Protein AF-A0A1R4A562-F1 (afdb_monomer)

Nearest PDB structures (foldseek):
  6ch4-assembly2_B  TM=7.248E-01  e=7.846E-12  Staphylococcus aureus
  5iqf-assembly2_B  TM=7.084E-01  e=6.302E-12  Staphylococcus aureus
  6cgd-assembly2_B  TM=7.135E-01  e=6.657E-12  Staphylococcus aureus
  5iqh-assembly4_D  TM=7.364E-01  e=3.638E-11  Staphylococcus aureus
  3hav-assembly3_C  TM=6.073E-01  e=5.054E-11  Enterococcus faecium

Foldseek 3Di:
DQPDDPVNVVVVCCVQCVVDDAPDKDWDPPDDFFTWIQGPVWKIKTFGPDPVSQLLVQLVQLVVVVCVVQPADEFDFPRFDDPPGTITMGTDQDAAFLLVDPACDPLNLVSVVSRVVSQQVQDQVSSVVSVAAEDALVVQLVVVLVVLVLLCVLCVVQDPPVVSVLLSVLSCVLSVPPHRVQWTWDLLQLARRQWGAHHVSRHTRYGYDSSRIHRHGNLNNLLRSCLSDPLVVSVVSLVVVVDPSSVSSSSVSLSNSLCVLSVVLSVCSVVVVNVVSNVSVVVSVVVCVVVVSD

pLDDT: mean 92.18, std 7.64, range [46.34, 98.62]

Solvent-accessible surface area (backbone atoms only — not comparable to full-atom values): 15907 Å² total; per-residue (Å²): 105,86,85,61,52,73,70,53,56,49,52,52,48,41,74,72,41,74,88,57,83,79,84,46,73,48,76,47,86,83,49,91,50,29,47,32,41,32,37,65,88,45,33,41,30,42,38,40,54,46,77,71,32,29,54,38,53,50,23,29,58,43,42,44,67,73,47,71,80,49,94,44,48,57,68,52,68,82,40,72,44,79,72,97,55,53,31,36,26,19,63,57,84,80,61,36,44,46,70,76,42,94,60,88,39,73,47,36,50,52,44,52,51,51,48,50,58,58,34,62,70,49,49,64,69,62,46,43,75,27,70,37,58,68,48,55,48,67,58,42,55,50,50,52,46,50,51,51,52,55,38,45,79,57,33,53,93,75,42,60,63,70,56,58,49,46,52,42,53,49,49,54,63,45,47,69,81,65,45,64,85,45,45,29,48,28,50,62,55,42,28,45,86,25,33,30,17,38,86,87,49,47,40,65,44,25,49,49,74,54,62,59,32,29,27,32,58,44,35,53,35,51,20,30,61,34,55,96,46,66,70,66,56,43,50,56,56,35,63,70,67,75,51,76,54,42,69,54,31,50,51,40,20,56,47,49,57,66,48,53,58,50,59,57,23,35,46,29,35,73,73,69,39,47,73,59,16,48,50,41,49,52,52,44,54,52,53,36,41,73,71,68,72,94

Secondary structure (DSSP, 8-state):
-TT--HHHHHHHHHHH-TT---S-EEEETT-SSEEEEEETTTEEEEEESSHHHHHHHHHHHHHHHHGGG-SSB-----EEE-SSS-EEEEE---SEEGGG-SS--HHHHHHHHHHHHHHHTS-HHHHHHTT--B--HHHHHHHHHHHHHHHHHHHTTTS-HHHHHHHHHHHHHHTTT--GGGEEEE-S--STTTEEE-TTSSSEEEE--GGG-EEEETHHHHHHHTTTS-THHHHHHHHHH-SHHHHHHHHHHHHHHHHTHHHHHHHHHHTT-HHHHHHHHHHHHHHHHHTT--

Structure (mmCIF, N/CA/C/O backbone):
data_AF-A0A1R4A562-F1
#
_entry.id   AF-A0A1R4A562-F1
#
loop_
_atom_site.group_PDB
_atom_site.id
_atom_site.type_symbol
_atom_site.label_atom_id
_atom_site.label_alt_id
_atom_site.label_comp_id
_atom_site.label_asym_id
_atom_site.label_entity_id
_atom_site.label_seq_id
_atom_site.pdbx_PDB_ins_code
_atom_site.Cartn_x
_atom_site.Cartn_y
_atom_site.Cartn_z
_atom_site.occupancy
_atom_site.B_iso_or_equiv
_atom_site.auth_seq_id
_atom_site.auth_comp_id
_atom_site.auth_asym_id
_atom_site.auth_atom_id
_atom_site.pdbx_PDB_model_num
ATOM 1 N N . MET A 1 1 ? 9.022 0.317 24.124 1.00 57.31 1 MET A N 1
ATOM 2 C CA . MET A 1 1 ? 8.037 -0.502 23.390 1.00 57.31 1 MET A CA 1
ATOM 3 C C . MET A 1 1 ? 8.700 -1.713 22.751 1.00 57.31 1 MET A C 1
ATOM 5 O O . MET A 1 1 ? 8.085 -2.761 22.797 1.00 57.31 1 MET A O 1
ATOM 9 N N . GLU A 1 2 ? 9.942 -1.613 22.253 1.00 46.34 2 GLU A N 1
ATOM 10 C CA . GLU A 1 2 ? 10.677 -2.751 21.656 1.00 46.34 2 GLU A CA 1
ATOM 11 C C . GLU A 1 2 ? 10.857 -3.985 22.567 1.00 46.34 2 GLU A C 1
ATOM 13 O O . GLU A 1 2 ? 10.906 -5.088 22.040 1.00 46.34 2 GLU A O 1
ATOM 18 N N . ASP A 1 3 ? 10.844 -3.829 23.899 1.00 53.75 3 ASP A N 1
ATOM 19 C CA . ASP A 1 3 ? 10.987 -4.944 24.861 1.00 53.75 3 ASP A CA 1
ATOM 20 C C . ASP A 1 3 ? 9.664 -5.423 25.497 1.00 53.75 3 ASP A C 1
ATOM 22 O O . ASP A 1 3 ? 9.676 -6.195 26.458 1.00 53.75 3 ASP A O 1
ATOM 26 N N . MET A 1 4 ? 8.508 -4.937 25.028 1.00 62.81 4 MET A N 1
ATOM 27 C CA . MET A 1 4 ? 7.212 -5.347 25.582 1.00 62.81 4 MET A CA 1
ATOM 28 C C . MET A 1 4 ? 6.786 -6.713 25.046 1.00 62.81 4 MET A C 1
ATOM 30 O O . MET A 1 4 ? 6.774 -6.945 23.838 1.00 62.81 4 MET A O 1
ATOM 34 N N . LEU A 1 5 ? 6.369 -7.598 25.951 1.00 75.69 5 LEU A N 1
ATOM 35 C CA . LEU A 1 5 ? 5.754 -8.871 25.582 1.00 75.69 5 LEU A CA 1
ATOM 36 C C . LEU A 1 5 ? 4.284 -8.649 25.206 1.00 75.69 5 LEU A C 1
ATOM 38 O O . LEU A 1 5 ? 3.662 -7.680 25.642 1.00 75.69 5 LEU A O 1
ATOM 42 N N . ASP A 1 6 ? 3.677 -9.601 24.494 1.00 81.44 6 ASP A N 1
ATOM 43 C CA . ASP A 1 6 ? 2.247 -9.545 24.144 1.00 81.44 6 ASP A CA 1
ATOM 44 C C . ASP A 1 6 ? 1.344 -9.244 25.354 1.00 81.44 6 ASP A C 1
ATOM 46 O O . ASP A 1 6 ? 0.382 -8.485 25.257 1.00 81.44 6 ASP A O 1
ATOM 50 N N . LYS A 1 7 ? 1.696 -9.770 26.534 1.00 83.56 7 LYS A N 1
ATOM 51 C CA . LYS A 1 7 ? 0.971 -9.525 27.791 1.00 83.56 7 LYS A CA 1
ATOM 52 C C . LYS A 1 7 ? 0.984 -8.058 28.233 1.00 83.56 7 LYS A C 1
ATOM 54 O O . LYS A 1 7 ? 0.032 -7.624 28.878 1.00 83.56 7 LYS A O 1
ATOM 59 N N . ASP A 1 8 ? 2.027 -7.303 27.908 1.00 89.50 8 ASP A N 1
ATOM 60 C CA . ASP A 1 8 ? 2.111 -5.879 28.238 1.00 89.50 8 ASP A CA 1
ATOM 61 C C . ASP A 1 8 ? 1.220 -5.051 27.308 1.00 89.50 8 ASP A C 1
ATOM 63 O O . ASP A 1 8 ? 0.547 -4.127 27.767 1.00 89.50 8 ASP A O 1
ATOM 67 N N . PHE A 1 9 ? 1.131 -5.425 26.025 1.00 90.25 9 PHE A N 1
ATOM 68 C CA . PHE A 1 9 ? 0.181 -4.813 25.091 1.00 90.25 9 PHE A CA 1
ATOM 69 C C . PHE A 1 9 ? -1.271 -5.088 25.486 1.00 90.25 9 PHE A C 1
ATOM 71 O O . PHE A 1 9 ? -2.103 -4.190 25.404 1.00 90.25 9 PHE A O 1
ATOM 78 N N . ILE A 1 10 ? -1.578 -6.291 25.975 1.00 93.50 10 ILE A N 1
ATOM 79 C CA . ILE A 1 10 ? -2.920 -6.612 26.476 1.00 93.50 10 ILE A CA 1
ATOM 80 C C . ILE A 1 10 ? -3.282 -5.751 27.682 1.00 93.50 10 ILE A C 1
ATOM 82 O O . ILE A 1 10 ? -4.319 -5.098 27.650 1.00 93.50 10 ILE A O 1
ATOM 86 N N . LYS A 1 11 ? -2.400 -5.642 28.683 1.00 92.75 11 LYS A N 1
ATOM 87 C CA . LYS A 1 11 ? -2.629 -4.740 29.825 1.00 92.75 11 LYS A CA 1
ATOM 88 C C . LYS A 1 11 ? -2.824 -3.291 29.382 1.00 92.75 11 LYS A C 1
ATOM 90 O O . LYS A 1 11 ? -3.657 -2.583 29.938 1.00 92.75 11 LYS A O 1
ATOM 95 N N . LEU A 1 12 ? -2.057 -2.834 28.390 1.00 93.00 12 LEU A N 1
ATOM 96 C CA . LEU A 1 12 ? -2.215 -1.495 27.823 1.00 93.00 12 LEU A CA 1
ATOM 97 C C . LEU A 1 12 ? -3.610 -1.307 27.208 1.00 93.00 12 LEU A C 1
ATOM 99 O O . LEU A 1 12 ? -4.237 -0.276 27.450 1.00 93.00 12 LEU A O 1
ATOM 103 N N . ILE A 1 13 ? -4.097 -2.289 26.445 1.00 95.00 13 ILE A N 1
ATOM 104 C CA . ILE A 1 13 ? -5.436 -2.268 25.843 1.00 95.00 13 ILE A CA 1
ATOM 105 C C . ILE A 1 13 ? -6.513 -2.281 26.936 1.00 95.00 13 ILE A C 1
ATOM 107 O O . ILE A 1 13 ? -7.379 -1.414 26.911 1.00 95.00 13 ILE A O 1
ATOM 111 N N . GLU A 1 14 ? -6.435 -3.185 27.919 1.00 94.81 14 GLU A N 1
ATOM 112 C CA . GLU A 1 14 ? -7.405 -3.285 29.027 1.00 94.81 14 GLU A CA 1
ATOM 113 C C . GLU A 1 14 ? -7.494 -1.989 29.837 1.00 94.81 14 GLU A C 1
ATOM 115 O O . GLU A 1 14 ? -8.584 -1.524 30.158 1.00 94.81 14 GLU A O 1
ATOM 120 N N . ASN A 1 15 ? -6.347 -1.369 30.128 1.00 94.25 15 ASN A N 1
ATOM 121 C CA . ASN A 1 15 ? -6.307 -0.102 30.856 1.00 94.25 15 ASN A CA 1
ATOM 122 C C . ASN A 1 15 ? -6.859 1.069 30.030 1.00 94.25 15 ASN A C 1
ATOM 124 O O . ASN A 1 15 ? -7.387 2.020 30.601 1.00 94.25 15 ASN A O 1
ATOM 128 N N . SER A 1 16 ? -6.699 1.028 28.704 1.00 95.69 16 SER A N 1
ATOM 129 C CA . SER A 1 16 ? -7.143 2.107 27.809 1.00 95.69 16 SER A CA 1
ATOM 130 C C . SER A 1 16 ? -8.621 1.998 27.440 1.00 95.69 16 SER A C 1
ATOM 132 O O . SER A 1 16 ? -9.260 3.021 27.215 1.00 95.69 16 SER A O 1
ATOM 134 N N . PHE A 1 17 ? -9.143 0.772 27.371 1.00 95.75 17 PHE A N 1
ATOM 135 C CA . PHE A 1 17 ? -10.494 0.447 26.913 1.00 95.75 17 PHE A CA 1
ATOM 136 C C . PHE A 1 17 ? -11.131 -0.603 27.844 1.00 95.75 17 PHE A C 1
ATOM 138 O O . PHE A 1 17 ? -11.315 -1.759 27.444 1.00 95.75 17 PHE A O 1
ATOM 145 N N . PRO A 1 18 ? -11.444 -0.239 29.104 1.00 95.06 18 PRO A N 1
ATOM 146 C CA . PRO A 1 18 ? -11.960 -1.171 30.113 1.00 95.06 18 PRO A CA 1
ATOM 147 C C . PRO A 1 18 ? -13.318 -1.795 29.745 1.00 95.06 18 PRO A C 1
ATOM 149 O O . PRO A 1 18 ? -13.720 -2.802 30.325 1.00 95.06 18 PRO A O 1
ATOM 152 N N . GLU A 1 19 ? -14.034 -1.222 28.777 1.00 95.25 19 GLU A N 1
ATOM 153 C CA . GLU A 1 19 ? -15.264 -1.767 28.209 1.00 95.25 19 GLU A CA 1
ATOM 154 C C . GLU A 1 19 ? -15.043 -3.019 27.341 1.00 95.25 19 GLU A C 1
ATOM 156 O O . GLU A 1 19 ? -15.988 -3.771 27.084 1.00 95.25 19 GLU A O 1
ATOM 161 N N . ILE A 1 20 ? -13.812 -3.271 26.886 1.00 94.69 20 ILE A N 1
ATOM 162 C CA . ILE A 1 20 ? -13.479 -4.433 26.062 1.00 94.69 20 ILE A CA 1
ATOM 163 C C . ILE A 1 20 ? -13.125 -5.608 26.967 1.00 94.69 20 ILE A C 1
ATOM 165 O O . ILE A 1 20 ? -12.048 -5.681 27.552 1.00 94.69 20 ILE A O 1
ATOM 169 N N . ARG A 1 21 ? -14.007 -6.608 27.019 1.00 95.00 21 ARG A N 1
ATOM 170 C CA . ARG A 1 21 ? -13.701 -7.878 27.683 1.00 95.00 21 ARG A CA 1
ATOM 171 C C . ARG A 1 21 ? -12.806 -8.748 26.798 1.00 95.00 21 ARG A C 1
ATOM 173 O O . ARG A 1 21 ? -13.281 -9.327 25.821 1.00 95.00 21 ARG A O 1
ATOM 180 N N . ILE A 1 22 ? -11.534 -8.889 27.159 1.00 94.81 22 ILE A N 1
ATOM 181 C CA . ILE A 1 22 ? -10.560 -9.715 26.431 1.00 94.81 22 ILE A CA 1
ATOM 182 C C . ILE A 1 22 ? -10.647 -11.167 26.919 1.00 94.81 22 ILE A C 1
ATOM 184 O O . ILE A 1 22 ? -10.260 -11.483 28.038 1.00 94.81 22 ILE A O 1
ATOM 188 N N . ASN A 1 23 ? -11.164 -12.068 26.080 1.00 94.75 23 ASN A N 1
ATOM 189 C CA . ASN A 1 23 ? -11.246 -13.505 26.382 1.00 94.75 23 ASN A CA 1
ATOM 190 C C . ASN A 1 23 ? -10.108 -14.294 25.720 1.00 94.75 23 ASN A C 1
ATOM 192 O O . ASN A 1 23 ? -9.672 -15.320 26.238 1.00 94.75 23 ASN A O 1
ATOM 196 N N . LYS A 1 24 ? -9.642 -13.825 24.559 1.00 94.88 24 LYS A N 1
ATOM 197 C CA . LYS A 1 24 ? -8.502 -14.376 23.821 1.00 94.88 24 LYS A CA 1
ATOM 198 C C . LYS A 1 24 ? -7.805 -13.270 23.039 1.00 94.88 24 LYS A C 1
ATOM 200 O O . LYS A 1 24 ? -8.428 -12.265 22.691 1.00 94.88 24 LYS A O 1
ATOM 205 N N . PHE A 1 25 ? -6.536 -13.487 22.726 1.00 94.81 25 PHE A N 1
ATOM 206 C CA . PHE A 1 25 ? -5.783 -12.615 21.840 1.00 94.81 25 PHE A CA 1
ATOM 207 C C . PHE A 1 25 ? -4.748 -13.407 21.041 1.00 94.81 25 PHE A C 1
ATOM 209 O O . PHE A 1 25 ? -4.325 -14.487 21.454 1.00 94.81 25 PHE A O 1
ATOM 216 N N . SER A 1 26 ? -4.315 -12.834 19.923 1.00 92.06 26 SER A N 1
ATOM 217 C CA . SER A 1 26 ? -3.165 -13.302 19.151 1.00 92.06 26 SER A CA 1
ATOM 218 C C . SER A 1 26 ? -2.350 -12.118 18.650 1.00 92.06 26 SER A C 1
ATOM 220 O O . SER A 1 26 ? -2.921 -11.097 18.262 1.00 92.06 26 SER A O 1
ATOM 222 N N . SER A 1 27 ? -1.030 -12.262 18.614 1.00 87.69 27 SER A N 1
ATOM 223 C CA . SER A 1 27 ? -0.126 -11.294 18.003 1.00 87.69 27 SER A CA 1
ATOM 224 C C . SER A 1 27 ? 0.144 -11.642 16.539 1.00 87.69 27 SER A C 1
ATOM 226 O O . SER A 1 27 ? 0.308 -12.801 16.159 1.00 87.69 27 SER A O 1
ATOM 228 N N . LEU A 1 28 ? 0.186 -10.611 15.698 1.00 79.69 28 LEU A N 1
ATOM 229 C CA . LEU A 1 28 ? 0.645 -10.687 14.316 1.00 79.69 28 LEU A CA 1
ATOM 230 C C . LEU A 1 28 ? 1.937 -9.869 14.214 1.00 79.69 28 LEU A C 1
ATOM 232 O O . LEU A 1 28 ? 1.924 -8.695 13.849 1.00 79.69 28 LEU A O 1
ATOM 236 N N . ASP A 1 29 ? 3.073 -10.483 14.549 1.00 62.41 29 ASP A N 1
ATOM 237 C CA . ASP A 1 29 ? 4.377 -9.797 14.628 1.00 62.41 29 ASP A CA 1
ATOM 238 C C . ASP A 1 29 ? 5.079 -9.621 13.264 1.00 62.41 29 ASP A C 1
ATOM 240 O O . ASP A 1 29 ? 6.296 -9.527 13.158 1.00 62.41 29 ASP A O 1
ATOM 244 N N . TYR A 1 30 ? 4.308 -9.570 12.177 1.00 59.41 30 TYR A N 1
ATOM 245 C CA . TYR A 1 30 ? 4.838 -9.367 10.823 1.00 59.41 30 TYR A CA 1
ATOM 246 C C . TYR A 1 30 ? 4.796 -7.895 10.375 1.00 59.41 30 TYR A C 1
ATOM 248 O O . TYR A 1 30 ? 5.164 -7.588 9.243 1.00 59.41 30 TYR A O 1
ATOM 256 N N . GLY A 1 31 ? 4.316 -6.987 11.233 1.00 62.34 31 GLY A N 1
ATOM 257 C CA . GLY A 1 31 ? 4.144 -5.567 10.922 1.00 62.34 31 GLY A CA 1
ATOM 258 C C . GLY A 1 31 ? 5.414 -4.739 11.129 1.00 62.34 31 GLY A C 1
ATOM 259 O O . GLY A 1 31 ? 6.032 -4.778 12.194 1.00 62.34 31 GLY A O 1
ATOM 260 N N . TRP A 1 32 ? 5.760 -3.929 10.130 1.00 72.56 32 TRP A N 1
ATOM 261 C CA . TRP A 1 32 ? 6.946 -3.062 10.116 1.00 72.56 32 TRP A CA 1
ATOM 262 C C . TRP A 1 32 ? 6.826 -1.865 11.060 1.00 72.56 32 TRP A C 1
ATOM 264 O O . TRP A 1 32 ? 7.763 -1.532 11.779 1.00 72.56 32 TRP A O 1
ATOM 274 N N . ASN A 1 33 ? 5.650 -1.236 11.069 1.00 81.62 33 ASN A N 1
ATOM 275 C CA . ASN A 1 33 ? 5.401 0.014 11.787 1.00 81.62 33 ASN A CA 1
ATOM 276 C C . ASN A 1 33 ? 4.719 -0.204 13.143 1.00 81.62 33 ASN A C 1
ATOM 278 O O . ASN A 1 33 ? 4.880 0.597 14.063 1.00 81.62 33 ASN A O 1
ATOM 282 N N . ASN A 1 34 ? 3.944 -1.280 13.269 1.00 87.69 34 ASN A N 1
ATOM 283 C CA . ASN A 1 34 ? 3.059 -1.517 14.401 1.00 87.69 34 ASN A CA 1
ATOM 284 C C . ASN A 1 34 ? 3.227 -2.943 14.931 1.00 87.69 34 ASN A C 1
ATOM 286 O O . ASN A 1 34 ? 3.342 -3.883 14.143 1.00 87.69 34 ASN A O 1
ATOM 290 N N . HIS A 1 35 ? 3.148 -3.098 16.250 1.00 90.25 35 HIS A N 1
ATOM 291 C CA . HIS A 1 35 ? 2.705 -4.345 16.860 1.00 90.25 35 HIS A CA 1
ATOM 292 C C . HIS A 1 35 ? 1.202 -4.481 16.611 1.00 90.25 35 HIS A C 1
ATOM 294 O O . HIS A 1 35 ? 0.438 -3.544 16.864 1.00 90.25 35 HIS A O 1
ATOM 300 N N . VAL A 1 36 ? 0.781 -5.628 16.082 1.00 92.50 36 VAL A N 1
ATOM 301 C CA . VAL A 1 36 ? -0.623 -5.887 15.755 1.00 92.50 36 VAL A CA 1
ATOM 302 C C . VAL A 1 36 ? -1.159 -6.951 16.698 1.00 92.50 36 VAL A C 1
ATOM 304 O O . VAL A 1 36 ? -0.689 -8.087 16.681 1.00 92.50 36 VAL A O 1
ATOM 307 N N . ILE A 1 37 ? -2.144 -6.581 17.513 1.00 94.38 37 ILE A N 1
ATOM 308 C CA . ILE A 1 37 ? -2.815 -7.484 18.449 1.00 94.38 37 ILE A CA 1
ATOM 309 C C . ILE A 1 37 ? -4.258 -7.664 17.998 1.00 94.38 37 ILE A C 1
ATOM 311 O O . ILE A 1 37 ? -5.014 -6.699 17.907 1.00 94.38 37 ILE A O 1
ATOM 315 N N . VAL A 1 38 ? -4.650 -8.905 17.737 1.00 95.25 38 VAL A N 1
ATOM 316 C CA . VAL A 1 38 ? -6.040 -9.261 17.455 1.00 95.25 38 VAL A CA 1
ATOM 317 C C . VAL A 1 38 ? -6.681 -9.730 18.751 1.00 95.25 38 VAL A C 1
ATOM 319 O O . VAL A 1 38 ? -6.224 -10.694 19.361 1.00 95.25 38 VAL A O 1
ATOM 322 N N . VAL A 1 39 ? -7.731 -9.039 19.178 1.00 96.56 39 VAL A N 1
ATOM 323 C CA . VAL A 1 39 ? -8.505 -9.340 20.384 1.00 96.56 39 VAL A CA 1
ATOM 324 C C . VAL A 1 39 ? -9.808 -10.014 19.981 1.00 96.56 39 VAL A C 1
ATOM 326 O O . VAL A 1 39 ? -10.532 -9.520 19.116 1.00 96.56 39 VAL A O 1
ATOM 329 N N . ASN A 1 40 ? -10.112 -11.138 20.633 1.00 95.94 40 ASN A N 1
ATOM 330 C CA . ASN A 1 40 ? -11.334 -11.925 20.451 1.00 95.94 40 ASN A CA 1
ATOM 331 C C . ASN A 1 40 ? -11.620 -12.390 19.010 1.00 95.94 40 ASN A C 1
ATOM 333 O O . ASN A 1 40 ? -12.729 -12.836 18.746 1.00 95.94 40 ASN A O 1
ATOM 337 N N . ASP A 1 41 ? -10.636 -12.355 18.107 1.00 94.62 41 ASP A N 1
ATOM 338 C CA . ASP A 1 41 ? -10.813 -12.517 16.650 1.00 94.62 41 ASP A CA 1
ATOM 339 C C . ASP A 1 41 ? -11.785 -11.492 16.029 1.00 94.62 41 ASP A C 1
ATOM 341 O O . ASP A 1 41 ? -12.356 -11.732 14.971 1.00 94.62 41 ASP A O 1
ATOM 345 N N . GLU A 1 42 ? -11.975 -10.341 16.685 1.00 96.06 42 GLU A N 1
ATOM 346 C CA . GLU A 1 42 ? -12.967 -9.327 16.299 1.00 96.06 42 GLU A CA 1
ATOM 347 C C . GLU A 1 42 ? -12.389 -7.918 16.152 1.00 96.06 42 GLU A C 1
ATOM 349 O O . GLU A 1 42 ? -12.938 -7.103 15.407 1.00 96.06 42 GLU A O 1
ATOM 354 N N . ILE A 1 43 ? -11.336 -7.584 16.900 1.00 97.44 43 ILE A N 1
ATOM 355 C CA . ILE A 1 43 ? -10.780 -6.228 16.955 1.00 97.44 43 ILE A CA 1
ATOM 356 C C . ILE A 1 43 ? -9.285 -6.303 16.684 1.00 97.44 43 ILE A C 1
ATOM 358 O O . ILE A 1 43 ? -8.564 -7.036 17.358 1.00 97.44 43 ILE A O 1
ATOM 362 N N . VAL A 1 44 ? -8.819 -5.523 15.714 1.00 96.50 44 VAL A N 1
ATOM 363 C CA . VAL A 1 44 ? -7.402 -5.393 15.375 1.00 96.50 44 VAL A CA 1
ATOM 364 C C . VAL A 1 44 ? -6.875 -4.115 16.008 1.00 96.50 44 VAL A C 1
ATOM 366 O O . VAL A 1 44 ? -7.240 -3.022 15.582 1.00 96.50 44 VAL A O 1
ATOM 369 N N . PHE A 1 45 ? -6.002 -4.249 17.002 1.00 96.19 45 PHE A N 1
ATOM 370 C CA . PHE A 1 45 ? -5.240 -3.147 17.577 1.00 96.19 45 PHE A CA 1
ATOM 371 C C . PHE A 1 45 ? -3.904 -2.983 16.862 1.00 96.19 45 PHE A C 1
ATOM 373 O O . PHE A 1 45 ? -3.160 -3.950 16.694 1.00 96.19 45 PHE A O 1
ATOM 380 N N . ARG A 1 46 ? -3.579 -1.746 16.478 1.00 95.00 46 ARG A N 1
ATOM 381 C CA . ARG A 1 46 ? -2.272 -1.352 15.944 1.00 95.00 46 ARG A CA 1
ATOM 382 C C . ARG A 1 46 ? -1.598 -0.411 16.926 1.00 95.00 46 ARG A C 1
ATOM 384 O O . ARG A 1 46 ? -2.095 0.686 17.181 1.00 95.00 46 ARG A O 1
ATOM 391 N N . ILE A 1 47 ? -0.479 -0.869 17.473 1.00 93.62 47 ILE A N 1
ATOM 392 C CA . ILE A 1 47 ? 0.310 -0.157 18.474 1.00 93.62 47 ILE A CA 1
ATOM 393 C C . ILE A 1 47 ? 1.659 0.194 17.839 1.00 93.62 47 ILE A C 1
ATOM 395 O O . ILE A 1 47 ? 2.427 -0.718 17.521 1.00 93.62 47 ILE A O 1
ATOM 399 N N . PRO A 1 48 ? 1.960 1.483 17.616 1.00 92.50 48 PRO A N 1
ATOM 400 C CA . PRO A 1 48 ? 3.199 1.900 16.966 1.00 92.50 48 PRO A CA 1
ATOM 401 C C . PRO A 1 48 ? 4.451 1.396 17.684 1.00 92.50 48 PRO A C 1
ATOM 403 O O . PRO A 1 48 ? 4.523 1.434 18.908 1.00 92.50 48 PRO A O 1
ATOM 406 N N . ARG A 1 49 ? 5.470 0.959 16.935 1.00 88.44 49 ARG A N 1
ATOM 407 C CA . ARG A 1 49 ? 6.732 0.465 17.526 1.00 88.44 49 ARG A CA 1
ATOM 408 C C . ARG A 1 49 ? 7.582 1.587 18.131 1.00 88.44 49 ARG A C 1
ATOM 410 O O . ARG A 1 49 ? 8.300 1.373 19.106 1.00 88.44 49 ARG A O 1
ATOM 417 N N . ASN A 1 50 ? 7.491 2.795 17.577 1.00 87.62 50 ASN A N 1
ATOM 418 C CA . ASN A 1 50 ? 8.195 3.990 18.047 1.00 87.62 50 ASN A CA 1
ATOM 419 C C . ASN A 1 50 ? 7.424 5.280 17.695 1.00 87.62 50 ASN A C 1
ATOM 421 O O . ASN A 1 50 ? 6.422 5.252 16.980 1.00 87.62 50 ASN A O 1
ATOM 425 N N . LYS A 1 51 ? 7.930 6.434 18.154 1.00 86.12 51 LYS A N 1
ATOM 426 C CA . LYS A 1 51 ? 7.316 7.755 17.913 1.00 86.12 51 LYS A CA 1
ATOM 427 C C . LYS A 1 51 ? 7.176 8.122 16.433 1.00 86.12 51 LYS A C 1
ATOM 429 O O . LYS A 1 51 ? 6.239 8.825 16.069 1.00 86.12 51 LYS A O 1
ATOM 434 N N . GLY A 1 52 ? 8.099 7.676 15.578 1.00 86.38 52 GLY A N 1
ATOM 435 C CA . GLY A 1 52 ? 7.988 7.880 14.133 1.00 86.38 52 GLY A CA 1
ATOM 436 C C . GLY A 1 52 ? 6.765 7.158 13.568 1.00 86.38 52 GLY A C 1
ATOM 437 O O . GLY A 1 52 ? 5.997 7.739 12.803 1.00 86.38 52 GLY A O 1
ATOM 438 N N . ASN A 1 53 ? 6.531 5.926 14.023 1.00 91.12 53 ASN A N 1
ATOM 439 C CA . ASN A 1 53 ? 5.364 5.143 13.634 1.00 91.12 53 ASN A CA 1
ATOM 440 C C . ASN A 1 53 ? 4.044 5.695 14.203 1.00 91.12 53 ASN A C 1
ATOM 442 O O . ASN A 1 53 ? 3.007 5.525 13.567 1.00 91.12 53 ASN A O 1
ATOM 446 N N . GLU A 1 54 ? 4.058 6.408 15.337 1.00 93.69 54 GLU A N 1
ATOM 447 C CA . GLU A 1 54 ? 2.852 7.085 15.846 1.00 93.69 54 GLU A CA 1
ATOM 448 C C . GLU A 1 54 ? 2.326 8.133 14.862 1.00 93.69 54 GLU A C 1
ATOM 450 O O . GLU A 1 54 ? 1.121 8.215 14.630 1.00 93.69 54 GLU A O 1
ATOM 455 N N . SER A 1 55 ? 3.214 8.925 14.257 1.00 93.31 55 SER A N 1
ATOM 456 C CA . SER A 1 55 ? 2.824 9.914 13.244 1.00 93.31 55 SER A CA 1
ATOM 457 C C . SER A 1 55 ? 2.245 9.251 11.994 1.00 93.31 55 SER A C 1
ATOM 459 O O . SER A 1 55 ? 1.272 9.749 11.435 1.00 93.31 55 SER A O 1
ATOM 461 N N . ILE A 1 56 ? 2.792 8.101 11.590 1.00 94.88 56 ILE A N 1
ATOM 462 C CA . ILE A 1 56 ? 2.269 7.314 10.465 1.00 94.88 56 ILE A CA 1
ATOM 463 C C . ILE A 1 56 ? 0.838 6.845 10.762 1.00 94.88 56 ILE A C 1
ATOM 465 O O . ILE A 1 56 ? -0.058 7.069 9.951 1.00 94.88 56 ILE A O 1
ATOM 469 N N . LEU A 1 57 ? 0.594 6.277 11.949 1.00 96.00 57 LEU A N 1
ATOM 470 C CA . LEU A 1 57 ? -0.748 5.836 12.342 1.00 96.00 57 LEU A CA 1
ATOM 471 C C . LEU A 1 57 ? -1.737 7.011 12.440 1.00 96.00 57 LEU A C 1
ATOM 473 O O . LEU A 1 57 ? -2.888 6.883 12.032 1.00 96.00 57 LEU A O 1
ATOM 477 N N . LYS A 1 58 ? -1.301 8.181 12.928 1.00 96.31 58 LYS A N 1
ATOM 478 C CA . LYS A 1 58 ? -2.128 9.404 12.937 1.00 96.31 58 LYS A CA 1
ATOM 479 C C . LYS A 1 58 ? -2.538 9.824 11.527 1.00 96.31 58 LYS A C 1
ATOM 481 O O . LYS A 1 58 ? -3.705 10.146 11.308 1.00 96.31 58 LYS A O 1
ATOM 486 N N . ASN A 1 59 ? -1.597 9.808 10.585 1.00 97.06 59 ASN A N 1
ATOM 487 C CA . ASN A 1 59 ? -1.867 10.160 9.195 1.00 97.06 59 ASN A CA 1
ATOM 488 C C . ASN A 1 59 ? -2.860 9.184 8.553 1.00 97.06 59 ASN A C 1
ATOM 490 O O . ASN A 1 59 ? -3.808 9.620 7.901 1.00 97.06 59 ASN A O 1
ATOM 494 N N . GLU A 1 60 ? -2.698 7.883 8.801 1.00 97.56 60 GLU A N 1
ATOM 495 C CA . GLU A 1 60 ? -3.650 6.854 8.376 1.00 97.56 60 GLU A CA 1
ATOM 496 C C . GLU A 1 60 ? -5.055 7.106 8.944 1.00 97.56 60 GLU A C 1
ATOM 498 O O . GLU A 1 60 ? -6.021 7.165 8.186 1.00 97.56 60 GLU A O 1
ATOM 503 N N . VAL A 1 61 ? -5.185 7.326 10.258 1.00 97.56 61 VAL A N 1
ATOM 504 C CA . VAL A 1 61 ? -6.479 7.623 10.902 1.00 97.56 61 VAL A CA 1
ATOM 505 C C . VAL A 1 61 ? -7.129 8.871 10.293 1.00 97.56 61 VAL A C 1
ATOM 507 O O . VAL A 1 61 ? -8.346 8.910 10.105 1.00 97.56 61 VAL A O 1
ATOM 510 N N . ASN A 1 62 ? -6.343 9.896 9.957 1.00 97.81 62 ASN A N 1
ATOM 511 C CA . ASN A 1 62 ? -6.853 11.093 9.292 1.00 97.81 62 ASN A CA 1
ATOM 512 C C . ASN A 1 62 ? -7.297 10.819 7.851 1.00 97.81 62 ASN A C 1
ATOM 514 O O . ASN A 1 62 ? -8.337 11.330 7.436 1.00 97.81 62 ASN A O 1
ATOM 518 N N . LEU A 1 63 ? -6.552 10.003 7.102 1.00 98.50 63 LEU A N 1
ATOM 519 C CA . LEU A 1 63 ? -6.931 9.599 5.751 1.00 98.50 63 LEU A CA 1
ATOM 520 C C . LEU A 1 63 ? -8.240 8.804 5.754 1.00 98.50 63 LEU A C 1
ATOM 522 O O . LEU A 1 63 ? -9.138 9.105 4.973 1.00 98.50 63 LEU A O 1
ATOM 526 N N . LEU A 1 64 ? -8.402 7.844 6.664 1.00 98.12 64 LEU A N 1
ATOM 527 C CA . LEU A 1 64 ? -9.597 6.995 6.736 1.00 98.12 64 LEU A CA 1
ATOM 528 C C . LEU A 1 64 ? -10.889 7.790 7.000 1.00 98.12 64 LEU A C 1
ATOM 530 O O . LEU A 1 64 ? -11.966 7.385 6.564 1.00 98.12 64 LEU A O 1
ATOM 534 N N . LYS A 1 65 ? -10.798 8.970 7.629 1.00 97.00 65 LYS A N 1
ATOM 535 C CA . LYS A 1 65 ? -11.931 9.909 7.761 1.00 97.00 65 LYS A CA 1
ATOM 536 C C . LYS A 1 65 ? -12.353 10.530 6.426 1.00 97.00 65 LYS A C 1
ATOM 538 O O . LYS A 1 65 ? -13.527 10.833 6.240 1.00 97.00 65 LYS A O 1
ATOM 543 N N . ILE A 1 66 ? -11.420 10.713 5.495 1.00 97.00 66 ILE A N 1
ATOM 544 C CA . ILE A 1 66 ? -11.708 11.183 4.131 1.00 97.00 66 ILE A CA 1
ATOM 545 C C . ILE A 1 66 ? -12.275 10.034 3.288 1.00 97.00 66 ILE A C 1
ATOM 547 O O . ILE A 1 66 ? -13.171 10.235 2.469 1.00 97.00 66 ILE A O 1
ATOM 551 N N . LEU A 1 67 ? -11.809 8.807 3.531 1.00 97.69 67 LEU A N 1
ATOM 552 C CA . LEU A 1 67 ? -12.179 7.621 2.757 1.00 97.69 67 LEU A CA 1
ATOM 553 C C . LEU A 1 67 ? -13.502 6.960 3.174 1.00 97.69 67 LEU A C 1
ATOM 555 O O . LEU A 1 67 ? -13.803 5.869 2.706 1.00 97.69 67 LEU A O 1
ATOM 559 N N . GLN A 1 68 ? -14.343 7.608 3.982 1.00 94.25 68 GLN A N 1
ATOM 560 C CA . GLN A 1 68 ? -15.600 7.032 4.499 1.00 94.25 68 GLN A CA 1
ATOM 561 C C . GLN A 1 68 ? -16.585 6.566 3.411 1.00 94.25 68 GLN A C 1
ATOM 563 O O . GLN A 1 68 ? -17.438 5.722 3.661 1.00 94.25 68 GLN A O 1
ATOM 568 N N . LYS A 1 69 ? -16.471 7.104 2.189 1.00 96.12 69 LYS A N 1
ATOM 569 C CA . LYS A 1 69 ? -17.272 6.695 1.021 1.00 96.12 69 LYS A CA 1
ATOM 570 C C . LYS A 1 69 ? -16.606 5.608 0.168 1.00 96.12 69 LYS A C 1
ATOM 572 O O . LYS A 1 69 ? -17.038 5.384 -0.962 1.00 96.12 69 LYS A O 1
ATOM 577 N N . CYS A 1 70 ? -15.554 4.962 0.673 1.00 97.00 70 CYS A N 1
ATOM 578 C CA . CYS A 1 70 ? -14.891 3.864 -0.018 1.00 97.00 70 CYS A CA 1
ATOM 579 C C . CYS A 1 70 ? -15.917 2.771 -0.369 1.00 97.00 70 CYS A C 1
ATOM 581 O O . CYS A 1 70 ? -16.731 2.406 0.481 1.00 97.00 70 CYS A O 1
ATOM 583 N N . PRO A 1 71 ? -15.894 2.221 -1.598 1.00 96.88 71 PRO A N 1
ATOM 584 C CA . PRO A 1 71 ? -16.819 1.157 -1.996 1.00 96.88 71 PRO A CA 1
ATOM 585 C C . PRO A 1 71 ? -16.598 -0.175 -1.255 1.00 96.88 71 PRO A C 1
ATOM 587 O O . PRO A 1 71 ? -17.399 -1.097 -1.408 1.00 96.88 71 PRO A O 1
ATOM 590 N N . PHE A 1 72 ? -15.525 -0.287 -0.469 1.00 98.25 72 PHE A N 1
ATOM 591 C CA . PHE A 1 72 ? -15.157 -1.474 0.299 1.00 98.25 72 PHE A CA 1
ATOM 592 C C . PHE A 1 72 ? -14.963 -1.119 1.770 1.00 98.25 72 PHE A C 1
ATOM 594 O O . PHE A 1 72 ? -14.719 0.039 2.110 1.00 98.25 72 PHE A O 1
ATOM 601 N N . SER A 1 73 ? -15.023 -2.123 2.645 1.00 98.19 73 SER A N 1
ATOM 602 C CA . SER A 1 73 ? -14.687 -1.924 4.051 1.00 98.19 73 SER A CA 1
ATOM 603 C C . SER A 1 73 ? -13.235 -1.459 4.186 1.00 98.19 73 SER A C 1
ATOM 605 O O . SER A 1 73 ? -12.327 -1.999 3.557 1.00 98.19 73 SER A O 1
ATOM 607 N N . ILE A 1 74 ? -13.016 -0.465 5.030 1.00 98.31 74 ILE A N 1
ATOM 608 C CA . ILE A 1 74 ? -11.696 0.036 5.412 1.00 98.31 74 ILE A CA 1
ATOM 609 C C . ILE A 1 74 ? -11.617 0.045 6.941 1.00 98.31 74 ILE A C 1
ATOM 611 O O . ILE A 1 74 ? -12.669 0.008 7.588 1.00 98.31 74 ILE A O 1
ATOM 615 N N . PRO A 1 75 ? -10.414 0.065 7.539 1.00 98.00 75 PRO A N 1
ATOM 616 C CA . PRO A 1 75 ? -10.278 0.237 8.975 1.00 98.00 75 PRO A CA 1
ATOM 617 C C . PRO A 1 75 ? -11.048 1.468 9.462 1.00 98.00 75 PRO A C 1
ATOM 619 O O . PRO A 1 75 ? -10.857 2.572 8.956 1.00 98.00 75 PRO A O 1
ATOM 622 N N . ASP A 1 76 ? -11.906 1.271 10.459 1.00 96.94 76 ASP A N 1
ATOM 623 C CA . ASP A 1 76 ? -12.581 2.345 11.182 1.00 96.94 76 ASP A CA 1
ATOM 624 C C . ASP A 1 76 ? -12.163 2.279 12.652 1.00 96.94 76 ASP A C 1
ATOM 626 O O . ASP A 1 76 ? -12.587 1.391 13.400 1.00 96.94 76 ASP A O 1
ATOM 630 N N . TYR A 1 77 ? -11.238 3.160 13.037 1.00 97.06 77 TYR A N 1
ATOM 631 C CA . TYR A 1 77 ? -10.632 3.174 14.368 1.00 97.06 77 TYR A CA 1
ATOM 632 C C . TYR A 1 77 ? -11.618 3.726 15.401 1.00 97.06 77 TYR A C 1
ATOM 634 O O . TYR A 1 77 ? -11.577 4.901 15.763 1.00 97.06 77 TYR A O 1
ATOM 642 N N . ILE A 1 78 ? -12.497 2.848 15.881 1.00 95.62 78 ILE A N 1
ATOM 643 C CA . ILE A 1 78 ? -13.499 3.143 16.913 1.00 95.62 78 ILE A CA 1
ATOM 644 C C . ILE A 1 78 ? -12.906 3.178 18.329 1.00 95.62 78 ILE A C 1
ATOM 646 O O . ILE A 1 78 ? -13.493 3.784 19.221 1.00 95.62 78 ILE A O 1
ATOM 650 N N . TYR A 1 79 ? -11.735 2.566 18.530 1.00 96.94 79 TYR A N 1
ATOM 651 C CA . TYR A 1 79 ? -10.967 2.644 19.771 1.00 96.94 79 TYR A CA 1
ATOM 652 C C . TYR A 1 79 ? -9.701 3.447 19.504 1.00 96.94 79 TYR A C 1
ATOM 654 O O . TYR A 1 79 ? -8.862 3.026 18.711 1.00 96.94 79 TYR A O 1
ATOM 662 N N . LEU A 1 80 ? -9.547 4.601 20.147 1.00 96.94 80 LEU A N 1
ATOM 663 C CA . LEU A 1 80 ? -8.363 5.445 19.998 1.00 96.94 80 LEU A CA 1
ATOM 664 C C . LEU A 1 80 ? -7.869 5.895 21.364 1.00 96.94 80 LEU A C 1
ATOM 666 O O . LEU A 1 80 ? -8.602 6.527 22.121 1.00 96.94 80 LEU A O 1
ATOM 670 N N . ASN A 1 81 ? -6.605 5.601 21.648 1.00 95.62 81 ASN A N 1
ATOM 671 C CA . ASN A 1 81 ? -5.891 6.188 22.766 1.00 95.62 81 ASN A CA 1
ATOM 672 C C . ASN A 1 81 ? -4.959 7.272 22.213 1.00 95.62 81 ASN A C 1
ATOM 674 O O . ASN A 1 81 ? -4.252 7.053 21.231 1.00 95.62 81 ASN A O 1
ATOM 678 N N . THR A 1 82 ? -4.983 8.453 22.827 1.00 92.12 82 THR A N 1
ATOM 679 C CA . THR A 1 82 ? -4.158 9.603 22.444 1.00 92.12 82 THR A CA 1
ATOM 680 C C . THR A 1 82 ? -3.085 9.971 23.474 1.00 92.12 82 THR A C 1
ATOM 682 O O . THR A 1 82 ? -2.296 10.873 23.200 1.00 92.12 82 THR A O 1
ATOM 685 N N . ASN A 1 83 ? -3.058 9.342 24.657 1.00 84.00 83 ASN A N 1
ATOM 686 C CA . ASN A 1 83 ? -2.147 9.662 25.763 1.00 84.00 83 ASN A CA 1
ATOM 687 C C . ASN A 1 83 ? -1.958 8.445 26.705 1.00 84.00 83 ASN A C 1
ATOM 689 O O . ASN A 1 83 ? -2.952 7.910 27.192 1.00 84.00 83 ASN A O 1
ATOM 693 N N . PRO A 1 84 ? -0.722 8.011 27.034 1.00 83.88 84 PRO A N 1
ATOM 694 C CA . PRO A 1 84 ? 0.576 8.591 26.660 1.00 83.88 84 PRO A CA 1
ATOM 695 C C . PRO A 1 84 ? 1.066 8.236 25.260 1.00 83.88 84 PRO A C 1
ATOM 697 O O . PRO A 1 84 ? 1.989 8.881 24.772 1.00 83.88 84 PRO A O 1
ATOM 700 N N . ILE A 1 85 ? 0.465 7.239 24.613 1.00 87.19 85 ILE A N 1
ATOM 701 C CA . ILE A 1 85 ? 0.887 6.742 23.301 1.00 87.19 85 ILE A CA 1
ATOM 702 C C . ILE A 1 85 ? -0.316 6.770 22.369 1.00 87.19 85 ILE A C 1
ATOM 704 O O . ILE A 1 85 ? -1.410 6.364 22.763 1.00 87.19 85 ILE A O 1
ATOM 708 N N . PHE A 1 86 ? -0.111 7.227 21.133 1.00 94.75 86 PHE A N 1
ATOM 709 C CA . PHE A 1 86 ? -1.155 7.153 20.121 1.00 94.75 86 PHE A CA 1
ATOM 710 C C . PHE A 1 86 ? -1.256 5.737 19.550 1.00 94.75 86 PHE A C 1
ATOM 712 O O . PHE A 1 86 ? -0.349 5.289 18.855 1.00 94.75 86 PHE A O 1
ATOM 719 N N . PHE A 1 87 ? -2.359 5.043 19.811 1.00 95.88 87 PHE A N 1
ATOM 720 C CA . PHE A 1 87 ? -2.655 3.742 19.212 1.00 95.88 87 PHE A CA 1
ATOM 721 C C . PHE A 1 87 ? -4.162 3.558 19.044 1.00 95.88 87 PHE A C 1
ATOM 723 O O . PHE A 1 87 ? -4.955 4.307 19.620 1.00 95.88 87 PHE A O 1
ATOM 730 N N . GLY A 1 88 ? -4.573 2.565 18.257 1.00 96.44 88 GLY A N 1
ATOM 731 C CA . GLY A 1 88 ? -5.997 2.356 18.035 1.00 96.44 88 GLY A CA 1
ATOM 732 C C . GLY A 1 88 ? -6.391 0.953 17.625 1.00 96.44 88 GLY A C 1
ATOM 733 O O . GLY A 1 88 ? -5.556 0.157 17.200 1.00 96.44 88 GLY A O 1
ATOM 734 N N . GLY A 1 89 ? -7.685 0.679 17.762 1.00 97.19 89 GLY A N 1
ATOM 735 C CA . GLY A 1 89 ? -8.333 -0.564 17.386 1.00 97.19 89 GLY A CA 1
ATOM 736 C C . GLY A 1 89 ? -9.525 -0.331 16.465 1.00 97.19 89 GLY A C 1
ATOM 737 O O . GLY A 1 89 ? -10.304 0.603 16.664 1.00 97.19 89 GLY A O 1
ATOM 738 N N . TYR A 1 90 ? -9.674 -1.202 15.473 1.00 97.81 90 TYR A N 1
ATOM 739 C CA . TYR A 1 90 ? -10.809 -1.221 14.551 1.00 97.81 90 TYR A CA 1
ATOM 740 C C . TYR A 1 90 ? -11.396 -2.628 14.438 1.00 97.81 90 TYR A C 1
ATOM 742 O O . TYR A 1 90 ? -10.734 -3.623 14.744 1.00 97.81 90 TYR A O 1
ATOM 750 N N . ARG A 1 91 ? -12.656 -2.722 14.001 1.00 97.56 91 ARG A N 1
ATOM 751 C CA . ARG A 1 91 ? -13.314 -4.015 13.767 1.00 97.56 91 ARG A CA 1
ATOM 752 C C . ARG A 1 91 ? -12.620 -4.770 12.638 1.00 97.56 91 ARG A C 1
ATOM 754 O O . ARG A 1 91 ? -12.412 -4.220 11.560 1.00 97.56 91 ARG A O 1
ATOM 761 N N . MET A 1 92 ? -12.277 -6.028 12.889 1.00 96.81 92 MET A N 1
ATOM 762 C CA . MET A 1 92 ? -11.602 -6.879 11.921 1.00 96.81 92 MET A CA 1
ATOM 763 C C . MET A 1 92 ? -12.454 -7.032 10.657 1.00 96.81 92 MET A C 1
ATOM 765 O O . MET A 1 92 ? -13.655 -7.293 10.715 1.00 96.81 92 MET A O 1
ATOM 769 N N . ILE A 1 93 ? -11.815 -6.878 9.500 1.00 97.00 93 ILE A N 1
ATOM 770 C CA . ILE A 1 93 ? -12.452 -7.120 8.209 1.00 97.00 93 ILE A CA 1
ATOM 771 C C . ILE A 1 93 ? -12.222 -8.585 7.848 1.00 97.00 93 ILE A C 1
ATOM 773 O O . ILE A 1 93 ? -11.088 -8.999 7.612 1.00 97.00 93 ILE A O 1
ATOM 777 N N . HIS A 1 94 ? -13.297 -9.369 7.814 1.00 95.50 94 HIS A N 1
ATOM 778 C CA . HIS A 1 94 ? -13.225 -10.804 7.544 1.00 95.50 94 HIS A CA 1
ATOM 779 C C . HIS A 1 94 ? -13.243 -11.126 6.044 1.00 95.50 94 HIS A C 1
ATOM 781 O O . HIS A 1 94 ? -13.961 -10.505 5.254 1.00 95.50 94 HIS A O 1
ATOM 787 N N . GLY A 1 95 ? -12.480 -12.152 5.672 1.00 95.88 95 GLY A N 1
ATOM 788 C CA . GLY A 1 95 ? -12.397 -12.699 4.324 1.00 95.88 95 GLY A CA 1
ATOM 789 C C . GLY A 1 95 ? -11.066 -13.406 4.086 1.00 95.88 95 GLY A C 1
ATOM 790 O O . GLY A 1 95 ? -10.280 -13.607 5.010 1.00 95.88 95 GLY A O 1
ATOM 791 N N . ASP A 1 96 ? -10.825 -13.763 2.831 1.00 96.44 96 ASP A N 1
ATOM 792 C CA . ASP A 1 96 ? -9.550 -14.301 2.365 1.00 96.44 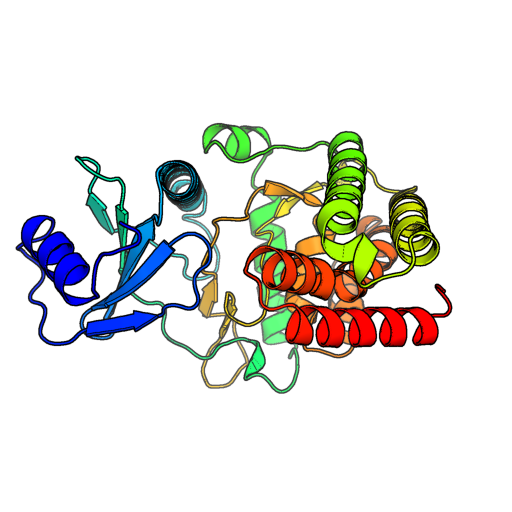96 ASP A CA 1
ATOM 793 C C . ASP A 1 96 ? -8.596 -13.174 1.956 1.00 96.44 96 ASP A C 1
ATOM 795 O O . ASP A 1 96 ? -9.034 -12.094 1.570 1.00 96.44 96 ASP A O 1
ATOM 799 N N . TYR A 1 97 ? -7.289 -13.430 1.963 1.00 96.75 97 TYR A N 1
ATOM 800 C CA . TYR A 1 97 ? -6.314 -12.521 1.353 1.00 96.75 97 TYR A CA 1
ATOM 801 C C . TYR A 1 97 ? -6.264 -12.708 -0.167 1.00 96.75 97 TYR A C 1
ATOM 803 O O . TYR A 1 97 ? -6.495 -13.805 -0.680 1.00 96.75 97 TYR A O 1
ATOM 811 N N . LEU A 1 98 ? -5.923 -11.653 -0.911 1.00 96.56 98 LEU A N 1
ATOM 812 C CA . LEU A 1 98 ? -5.920 -11.677 -2.377 1.00 96.56 98 LEU A CA 1
ATOM 813 C C . LEU A 1 98 ? -5.016 -12.769 -2.974 1.00 96.56 98 LEU A C 1
ATOM 815 O O . LEU A 1 98 ? -5.371 -13.350 -3.998 1.00 96.56 98 LEU A O 1
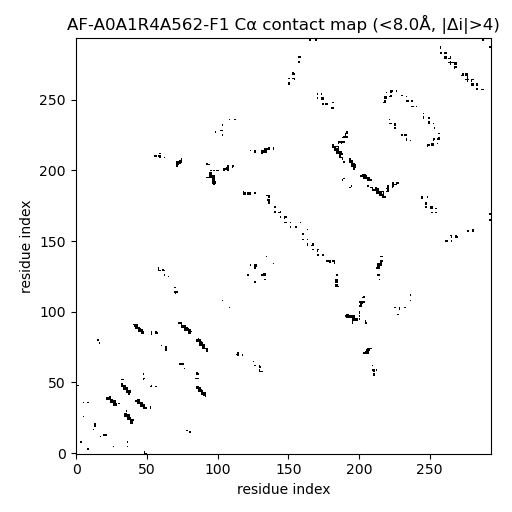ATOM 819 N N . ASN A 1 99 ? -3.897 -13.111 -2.332 1.00 93.44 99 ASN A N 1
ATOM 820 C CA . ASN A 1 99 ? -3.026 -14.207 -2.781 1.00 93.44 99 ASN A CA 1
ATOM 821 C C . ASN A 1 99 ? -3.643 -15.608 -2.655 1.00 93.44 99 ASN A C 1
ATOM 823 O O . ASN A 1 99 ? -3.088 -16.550 -3.218 1.00 93.44 99 ASN A O 1
ATOM 827 N N . ASN A 1 100 ? -4.770 -15.769 -1.956 1.00 94.75 100 ASN A N 1
ATOM 828 C CA . ASN A 1 100 ? -5.515 -17.030 -1.960 1.00 94.75 100 ASN A CA 1
ATOM 829 C C . ASN A 1 100 ? -6.311 -17.213 -3.265 1.00 94.75 100 ASN A C 1
ATOM 831 O O . ASN A 1 100 ? -6.683 -18.339 -3.609 1.00 94.75 100 ASN A O 1
ATOM 835 N N . ALA A 1 101 ? -6.546 -16.138 -4.028 1.00 94.62 101 ALA A N 1
ATOM 836 C CA . ALA A 1 101 ? -7.201 -16.228 -5.324 1.00 94.62 101 ALA A CA 1
ATOM 837 C C . ALA A 1 101 ? -6.273 -16.848 -6.374 1.00 94.62 101 ALA A C 1
ATOM 839 O O . ALA A 1 101 ? -5.146 -16.413 -6.587 1.00 94.62 101 ALA A O 1
ATOM 840 N N . ARG A 1 102 ? -6.788 -17.819 -7.137 1.00 91.75 102 ARG A N 1
ATOM 841 C CA . ARG A 1 102 ? -6.036 -18.433 -8.252 1.00 91.75 102 ARG A CA 1
ATOM 842 C C . ARG A 1 102 ? -5.846 -17.503 -9.455 1.00 91.75 102 ARG A C 1
ATOM 844 O O . ARG A 1 102 ? -4.975 -17.745 -10.285 1.00 91.75 102 ARG A O 1
ATOM 851 N N . LYS A 1 103 ? -6.724 -16.509 -9.618 1.00 93.19 103 LYS A N 1
ATOM 852 C CA . LYS A 1 103 ? -6.713 -15.546 -10.729 1.00 93.19 103 LYS A CA 1
ATOM 853 C C . LYS A 1 103 ? -7.464 -14.273 -10.360 1.00 93.19 103 LYS A C 1
ATOM 855 O O . LYS A 1 103 ? -8.429 -14.331 -9.597 1.00 93.19 103 LYS A O 1
ATOM 860 N N . LEU A 1 104 ? -7.121 -13.170 -11.019 1.00 93.81 104 LEU A N 1
ATOM 861 C CA . LEU A 1 104 ? -7.937 -11.959 -11.017 1.00 93.81 104 LEU A CA 1
ATOM 862 C C . LEU A 1 104 ? -9.149 -12.154 -11.935 1.00 93.81 104 LEU A C 1
ATOM 864 O O . LEU A 1 104 ? -9.088 -12.012 -13.153 1.00 93.81 104 LEU A O 1
ATOM 868 N N . GLY A 1 105 ? -10.274 -12.561 -11.348 1.00 92.56 105 GLY A N 1
ATOM 869 C CA . GLY A 1 105 ? -11.542 -12.644 -12.068 1.00 92.56 105 GLY A CA 1
ATOM 870 C C . GLY A 1 105 ? -12.086 -11.259 -12.439 1.00 92.56 105 GLY A C 1
ATOM 871 O O . GLY A 1 105 ? -11.744 -10.258 -11.815 1.00 92.56 105 GLY A O 1
ATOM 872 N N . LYS A 1 106 ? -13.021 -11.212 -13.401 1.00 93.19 106 LYS A N 1
ATOM 873 C CA . LYS A 1 106 ? -13.691 -9.965 -13.826 1.00 93.19 106 LYS A CA 1
A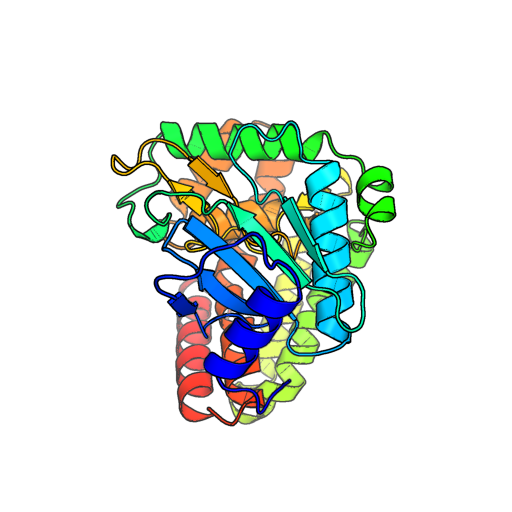TOM 874 C C . LYS A 1 106 ? -14.274 -9.159 -12.655 1.00 93.19 106 LYS A C 1
ATOM 876 O O . LYS A 1 106 ? -14.255 -7.938 -12.705 1.00 93.19 106 LYS A O 1
ATOM 881 N N . GLY A 1 107 ? -14.776 -9.837 -11.618 1.00 95.62 107 GLY A N 1
ATOM 882 C CA . GLY A 1 107 ? -15.311 -9.195 -10.414 1.00 95.62 107 GLY A CA 1
ATOM 883 C C . GLY A 1 107 ? -14.248 -8.431 -9.623 1.00 95.62 107 GLY A C 1
ATOM 884 O O . GLY A 1 107 ? -14.442 -7.251 -9.371 1.00 95.62 107 GLY A O 1
ATOM 885 N N . LEU A 1 108 ? -13.106 -9.060 -9.327 1.00 96.62 108 LEU A N 1
ATOM 886 C CA . LEU A 1 108 ? -11.986 -8.417 -8.627 1.00 96.62 108 LEU A CA 1
ATOM 887 C C . LEU A 1 108 ? -11.379 -7.271 -9.441 1.00 96.62 108 LEU A C 1
ATOM 889 O O . LEU A 1 108 ? -11.092 -6.220 -8.884 1.00 96.62 108 LEU A O 1
ATOM 893 N N . ILE A 1 109 ? -11.230 -7.452 -10.758 1.00 95.69 109 ILE A N 1
ATOM 894 C CA . ILE A 1 109 ? -10.763 -6.386 -11.657 1.00 95.69 109 ILE A CA 1
ATOM 895 C C . ILE A 1 109 ? -11.737 -5.205 -11.626 1.00 95.69 109 ILE A C 1
ATOM 897 O O . ILE A 1 109 ? -11.317 -4.072 -11.434 1.00 95.69 109 ILE A O 1
ATOM 901 N N . SER A 1 110 ? -13.040 -5.461 -11.777 1.00 96.12 110 SER A N 1
ATOM 902 C CA . SER A 1 110 ? -14.060 -4.410 -11.714 1.00 96.12 110 SER A CA 1
ATOM 903 C C . SER A 1 110 ? -14.052 -3.688 -10.369 1.00 96.12 110 SER A C 1
ATOM 905 O O . SER A 1 110 ? -14.192 -2.472 -10.340 1.00 96.12 110 SER A O 1
ATOM 907 N N . ASP A 1 111 ? -13.895 -4.421 -9.270 1.00 97.69 111 ASP A N 1
ATOM 908 C CA . ASP A 1 111 ? -13.862 -3.860 -7.924 1.00 97.69 111 ASP A CA 1
ATOM 909 C C . ASP A 1 111 ? -12.611 -2.987 -7.714 1.00 97.69 111 ASP A C 1
ATOM 911 O O . ASP A 1 111 ? -12.721 -1.868 -7.218 1.00 97.69 111 ASP A O 1
ATOM 915 N N . PHE A 1 112 ? -11.438 -3.441 -8.163 1.00 97.25 112 PHE A N 1
ATOM 916 C CA . PHE A 1 112 ? -10.207 -2.647 -8.127 1.00 97.25 112 PHE A CA 1
ATOM 917 C C . PHE A 1 112 ? -10.318 -1.364 -8.961 1.00 97.25 112 PHE A C 1
ATOM 919 O O . PHE A 1 112 ? -9.903 -0.296 -8.516 1.00 97.25 112 PHE A O 1
ATOM 926 N N . LEU A 1 113 ? -10.925 -1.430 -10.148 1.00 96.00 113 LEU A N 1
ATOM 927 C CA . LEU A 1 113 ? -11.147 -0.237 -10.968 1.00 96.00 113 LEU A CA 1
ATOM 928 C C . LEU A 1 113 ? -12.128 0.731 -10.292 1.00 96.00 113 LEU A C 1
ATOM 930 O O . LEU A 1 113 ? -11.876 1.931 -10.303 1.00 96.00 113 LEU A O 1
ATOM 934 N N . SER A 1 114 ? -13.177 0.229 -9.630 1.00 97.19 114 SER A N 1
ATOM 935 C CA . SER A 1 114 ? -14.074 1.056 -8.809 1.00 97.19 114 SER A CA 1
ATOM 936 C C . SER A 1 114 ? -13.347 1.715 -7.630 1.00 97.19 114 SER A C 1
ATOM 938 O O . SER A 1 114 ? -13.595 2.889 -7.355 1.00 97.19 114 SER A O 1
ATOM 940 N N . LEU A 1 115 ? -12.425 1.005 -6.958 1.00 97.94 115 LEU A N 1
ATOM 941 C CA . LEU A 1 115 ? -11.548 1.601 -5.940 1.00 97.94 115 LEU A CA 1
ATOM 942 C C . LEU A 1 115 ? -10.723 2.736 -6.547 1.00 97.94 115 LEU A C 1
ATOM 944 O O . LEU A 1 115 ? -10.682 3.827 -5.990 1.00 97.94 115 LEU A O 1
ATOM 948 N N . ARG A 1 116 ? -10.092 2.497 -7.701 1.00 95.81 116 ARG A N 1
ATOM 949 C CA . ARG A 1 116 ? -9.242 3.484 -8.373 1.00 95.81 116 ARG A CA 1
ATOM 950 C C . ARG A 1 116 ? -10.027 4.730 -8.769 1.00 95.81 116 ARG A C 1
ATOM 952 O O . ARG A 1 116 ? -9.583 5.833 -8.474 1.00 95.81 116 ARG A O 1
ATOM 959 N N . THR A 1 117 ? -11.215 4.557 -9.350 1.00 95.69 117 THR A N 1
ATOM 960 C CA . THR A 1 117 ? -12.125 5.665 -9.660 1.00 95.69 117 THR A CA 1
ATOM 961 C C . THR A 1 117 ? -12.492 6.450 -8.405 1.00 95.69 117 THR A C 1
ATOM 963 O O . THR A 1 117 ? -12.453 7.673 -8.443 1.00 95.69 117 THR A O 1
ATOM 966 N N . PHE A 1 118 ? -12.802 5.781 -7.288 1.00 98.00 118 PHE A N 1
ATOM 967 C CA . PHE A 1 118 ? -13.067 6.463 -6.019 1.00 98.00 118 PHE A CA 1
ATOM 968 C C . PHE A 1 118 ? -11.846 7.252 -5.521 1.00 98.00 118 PHE A C 1
ATOM 970 O O . PHE A 1 118 ? -11.966 8.433 -5.205 1.00 98.00 118 PHE A O 1
ATOM 977 N N . LEU A 1 119 ? -10.663 6.637 -5.489 1.00 97.88 119 LEU A N 1
ATOM 978 C CA . LEU A 1 119 ? -9.440 7.288 -5.013 1.00 97.88 119 LEU A CA 1
ATOM 979 C C . LEU A 1 119 ? -9.003 8.459 -5.909 1.00 97.88 119 LEU A C 1
ATOM 981 O O . LEU A 1 119 ? -8.465 9.438 -5.400 1.00 97.88 119 LEU A O 1
ATOM 985 N N . ASP A 1 120 ? -9.279 8.402 -7.214 1.00 95.38 120 ASP A N 1
ATOM 986 C CA . ASP A 1 120 ? -9.042 9.511 -8.151 1.00 95.38 120 ASP A CA 1
ATOM 987 C C . ASP A 1 120 ? -9.942 10.727 -7.870 1.00 95.38 120 ASP A C 1
ATOM 989 O O . ASP A 1 120 ? -9.626 11.832 -8.307 1.00 95.38 120 ASP A O 1
ATOM 993 N N . THR A 1 121 ? -11.030 10.568 -7.103 1.00 96.88 121 THR A N 1
ATOM 994 C CA . THR A 1 121 ? -11.849 11.713 -6.663 1.00 96.88 121 THR A CA 1
ATOM 995 C C . THR A 1 121 ? -11.227 12.499 -5.508 1.00 96.88 121 THR A C 1
ATOM 997 O O . THR A 1 121 ? -11.669 13.614 -5.229 1.00 96.88 121 THR A O 1
ATOM 1000 N N . ILE A 1 122 ? -10.215 11.946 -4.830 1.00 98.00 122 ILE A N 1
ATOM 1001 C CA . ILE A 1 122 ? -9.581 12.578 -3.671 1.00 98.00 122 ILE A CA 1
ATOM 1002 C C . ILE A 1 122 ? -8.436 13.476 -4.142 1.00 98.00 122 ILE A C 1
ATOM 1004 O O . ILE A 1 122 ? -7.405 13.009 -4.632 1.00 98.00 122 ILE A O 1
ATOM 1008 N N . GLY A 1 123 ? -8.618 14.787 -3.986 1.00 97.25 123 GLY A N 1
ATOM 1009 C CA . GLY A 1 123 ? -7.659 15.785 -4.444 1.00 97.25 123 GLY A CA 1
ATOM 1010 C C . GLY A 1 123 ? -6.386 15.838 -3.598 1.00 97.25 123 GLY A C 1
ATOM 1011 O O . GLY A 1 123 ? -6.359 15.470 -2.423 1.00 97.25 123 GLY A O 1
ATOM 1012 N N . SER A 1 124 ? -5.313 16.386 -4.171 1.00 97.62 124 SER A N 1
ATOM 1013 C CA . SER A 1 124 ? -4.024 16.527 -3.480 1.00 97.62 124 SER A CA 1
ATOM 1014 C C . SER A 1 124 ? -4.097 17.376 -2.207 1.00 97.62 124 SER A C 1
ATOM 1016 O O . SER A 1 124 ? -3.334 17.147 -1.271 1.00 97.62 124 SER A O 1
ATOM 1018 N N . ASP A 1 125 ? -4.997 18.361 -2.157 1.00 97.88 125 ASP A N 1
ATOM 1019 C CA . ASP A 1 125 ? -5.178 19.198 -0.967 1.00 97.88 125 ASP A CA 1
ATOM 1020 C C . ASP A 1 125 ? -5.875 18.440 0.168 1.00 97.88 125 ASP A C 1
ATOM 1022 O O . ASP A 1 125 ? -5.507 18.624 1.329 1.00 97.88 125 ASP A O 1
ATOM 1026 N N . ASP A 1 126 ? -6.812 17.543 -0.151 1.00 97.69 126 ASP A N 1
ATOM 1027 C CA . ASP A 1 126 ? -7.437 16.659 0.836 1.00 97.69 126 ASP A CA 1
ATOM 1028 C C . ASP A 1 126 ? -6.405 15.697 1.419 1.00 97.69 126 ASP A C 1
ATOM 1030 O O . ASP A 1 126 ? -6.292 15.584 2.640 1.00 97.69 126 ASP A O 1
ATOM 1034 N N . VAL A 1 127 ? -5.564 15.100 0.566 1.00 97.88 127 VAL A N 1
ATOM 1035 C CA . VAL A 1 127 ? -4.451 14.253 1.019 1.00 97.88 127 VAL A CA 1
ATOM 1036 C C . VAL A 1 127 ? -3.489 15.044 1.907 1.00 97.88 127 VAL A C 1
ATOM 1038 O O . VAL A 1 127 ? -3.152 14.580 2.994 1.00 97.88 127 VAL A O 1
ATOM 1041 N N . ARG A 1 128 ? -3.098 16.268 1.524 1.00 97.56 128 ARG A N 1
ATOM 1042 C CA . ARG A 1 128 ? -2.171 17.094 2.321 1.00 97.56 128 ARG A CA 1
ATOM 1043 C C . ARG A 1 128 ? -2.685 17.353 3.741 1.00 97.56 128 ARG A C 1
ATOM 1045 O O . ARG A 1 128 ? -1.894 17.341 4.681 1.00 97.56 128 ARG A O 1
ATOM 1052 N N . ARG A 1 129 ? -3.997 17.561 3.916 1.00 97.44 129 ARG A N 1
ATOM 1053 C CA . ARG A 1 129 ? -4.622 17.804 5.234 1.00 97.44 129 ARG A CA 1
ATOM 1054 C C . ARG A 1 129 ? -4.498 16.620 6.194 1.00 97.44 129 ARG A C 1
ATOM 1056 O O . ARG A 1 129 ? -4.599 16.818 7.400 1.00 97.44 129 ARG A O 1
ATOM 1063 N N . THR A 1 130 ? -4.264 15.412 5.685 1.00 97.25 130 THR A N 1
ATOM 1064 C CA . THR A 1 130 ? -4.086 14.212 6.519 1.00 97.25 130 THR A CA 1
ATOM 1065 C C . THR A 1 130 ? -2.695 14.110 7.143 1.00 97.25 130 THR A C 1
ATOM 1067 O O . THR A 1 130 ? -2.525 13.348 8.089 1.00 97.25 130 THR A O 1
ATOM 1070 N N . GLY A 1 131 ? -1.718 14.873 6.633 1.00 96.94 131 GLY A N 1
ATOM 1071 C CA . GLY A 1 131 ? -0.296 14.741 6.967 1.00 96.94 131 GLY A CA 1
ATOM 1072 C C . GLY A 1 131 ? 0.480 13.805 6.032 1.00 96.94 131 GLY A C 1
ATOM 1073 O O . GLY A 1 131 ? 1.695 13.672 6.177 1.00 96.94 131 GLY A O 1
ATOM 1074 N N . LEU A 1 132 ? -0.194 13.177 5.063 1.00 97.50 132 LEU A N 1
ATOM 1075 C CA . LEU A 1 132 ? 0.440 12.330 4.056 1.00 97.50 132 LEU A CA 1
ATOM 1076 C C . LEU A 1 132 ? 1.222 13.141 3.014 1.00 97.50 132 LEU A C 1
ATOM 1078 O O . LEU A 1 132 ? 0.872 14.288 2.706 1.00 97.50 132 LEU A O 1
ATOM 1082 N N . PRO A 1 133 ? 2.282 12.549 2.437 1.00 97.25 133 PRO A N 1
ATOM 1083 C CA . PRO A 1 133 ? 3.087 13.229 1.444 1.00 97.25 133 PRO A CA 1
ATOM 1084 C C . PRO A 1 133 ? 2.322 13.411 0.128 1.00 97.25 133 PRO A C 1
ATOM 1086 O O . PRO A 1 133 ? 1.569 12.545 -0.325 1.00 97.25 133 PRO A O 1
ATOM 1089 N N . VAL A 1 134 ? 2.556 14.560 -0.508 1.00 98.12 134 VAL A N 1
ATOM 1090 C CA . VAL A 1 134 ? 1.949 14.930 -1.788 1.00 98.12 134 VAL A CA 1
ATOM 1091 C C . VAL A 1 134 ? 3.039 15.234 -2.797 1.00 98.12 134 VAL A C 1
ATOM 1093 O O . VAL A 1 134 ? 3.802 16.190 -2.631 1.00 98.12 134 VAL A O 1
ATOM 1096 N N . TYR A 1 135 ? 3.083 14.442 -3.863 1.00 98.00 135 TYR A N 1
ATOM 1097 C CA . TYR A 1 135 ? 4.068 14.572 -4.924 1.00 98.00 135 TYR A CA 1
ATOM 1098 C C . TYR A 1 135 ? 3.413 15.065 -6.216 1.00 98.00 135 TYR A C 1
ATOM 1100 O O . TYR A 1 135 ? 2.313 14.654 -6.585 1.00 98.00 135 TYR A O 1
ATOM 1108 N N . ASN A 1 136 ? 4.119 15.940 -6.931 1.00 97.50 136 ASN A N 1
ATOM 1109 C CA . ASN A 1 136 ? 3.921 16.066 -8.372 1.00 97.50 136 ASN A CA 1
ATOM 1110 C C . ASN A 1 136 ? 4.787 15.017 -9.085 1.00 97.50 136 ASN A C 1
ATOM 1112 O O . ASN A 1 136 ? 5.658 14.407 -8.456 1.00 97.50 136 ASN A O 1
ATOM 1116 N N . TYR A 1 137 ? 4.571 14.829 -10.386 1.00 97.06 137 TYR A N 1
ATOM 1117 C CA . TYR A 1 137 ? 5.282 13.791 -11.137 1.00 97.06 137 TYR A CA 1
ATOM 1118 C C . TYR A 1 137 ? 6.815 13.931 -11.054 1.00 97.06 137 TYR A C 1
ATOM 1120 O O . TYR A 1 137 ? 7.506 12.947 -10.815 1.00 97.06 137 TYR A O 1
ATOM 1128 N N . LYS A 1 138 ? 7.361 15.155 -11.129 1.00 97.94 138 LYS A N 1
ATOM 1129 C CA . LYS A 1 138 ? 8.816 15.398 -11.049 1.00 97.94 138 LYS A CA 1
ATOM 1130 C C . LYS A 1 138 ? 9.403 14.955 -9.711 1.00 97.94 138 LYS A C 1
ATOM 1132 O O . LYS A 1 138 ? 10.347 14.174 -9.679 1.00 97.94 138 LYS A O 1
ATOM 1137 N N . LYS A 1 139 ? 8.797 15.400 -8.605 1.00 97.94 139 LYS A N 1
ATOM 1138 C CA . LYS A 1 139 ? 9.235 15.033 -7.250 1.00 97.94 139 LYS A CA 1
ATOM 1139 C C . LYS A 1 139 ? 9.070 13.543 -6.979 1.00 97.94 139 LYS A C 1
ATOM 1141 O O . LYS A 1 139 ? 9.849 12.974 -6.223 1.00 97.94 139 LYS A O 1
ATOM 1146 N N . TRP A 1 140 ? 8.056 12.914 -7.572 1.00 97.94 140 TRP A N 1
ATOM 1147 C CA . TRP A 1 140 ? 7.892 11.469 -7.495 1.00 97.94 140 TRP A CA 1
ATOM 1148 C C . TRP A 1 140 ? 9.042 10.749 -8.204 1.00 97.94 140 TRP A C 1
ATOM 1150 O O . TRP A 1 140 ? 9.679 9.888 -7.603 1.00 97.94 140 TRP A O 1
ATOM 1160 N N . VAL A 1 141 ? 9.364 11.146 -9.440 1.00 97.69 141 VAL A N 1
ATOM 1161 C CA . VAL A 1 141 ? 10.498 10.601 -10.204 1.00 97.69 141 VAL A CA 1
ATOM 1162 C C . VAL A 1 141 ? 11.815 10.760 -9.447 1.00 97.69 141 VAL A C 1
ATOM 1164 O O . VAL A 1 141 ? 12.543 9.780 -9.280 1.00 97.69 141 VAL A O 1
ATOM 1167 N N . GLU A 1 142 ? 12.096 11.954 -8.929 1.00 97.19 142 GLU A N 1
ATOM 1168 C CA . GLU A 1 142 ? 13.280 12.224 -8.106 1.00 97.19 142 GLU A CA 1
ATOM 1169 C C . G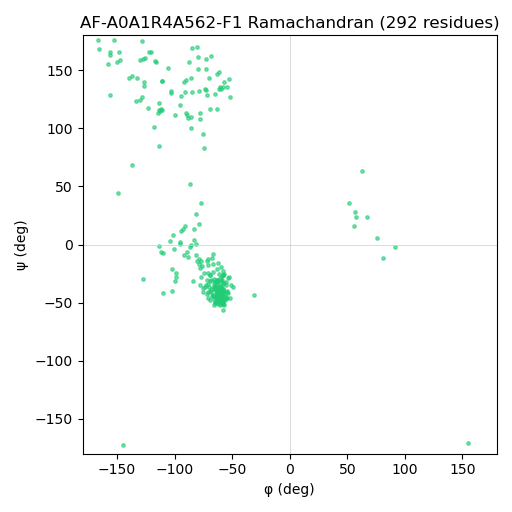LU A 1 142 ? 13.314 11.332 -6.854 1.00 97.19 142 GLU A C 1
ATOM 1171 O O . GLU A 1 142 ? 14.291 10.614 -6.632 1.00 97.19 142 GLU A O 1
ATOM 1176 N N . GLY A 1 143 ? 12.224 11.296 -6.082 1.00 95.62 143 GLY A N 1
ATOM 1177 C CA . GLY A 1 143 ? 12.147 10.544 -4.828 1.00 95.62 143 GLY A CA 1
ATOM 1178 C C . GLY A 1 143 ? 12.274 9.027 -5.001 1.00 95.62 143 GLY A C 1
ATOM 1179 O O . GLY A 1 143 ? 12.899 8.358 -4.176 1.00 95.62 143 GLY A O 1
ATOM 1180 N N . GLN A 1 144 ? 11.737 8.461 -6.085 1.00 94.62 144 GLN A N 1
ATOM 1181 C CA . GLN A 1 144 ? 11.938 7.044 -6.406 1.00 94.62 144 GLN A CA 1
ATOM 1182 C C . GLN A 1 144 ? 13.399 6.760 -6.798 1.00 94.62 144 GLN A C 1
ATOM 1184 O O . GLN A 1 144 ? 13.969 5.760 -6.357 1.00 94.62 144 GLN A O 1
ATOM 1189 N N . GLY A 1 145 ? 14.050 7.674 -7.528 1.00 93.81 145 GLY A N 1
ATOM 1190 C CA . GLY A 1 145 ? 15.485 7.594 -7.817 1.00 93.81 145 GLY A CA 1
ATOM 1191 C C . GLY A 1 145 ? 16.349 7.631 -6.550 1.00 93.81 145 GLY A C 1
ATOM 1192 O O . GLY A 1 145 ? 17.293 6.850 -6.416 1.00 93.81 145 GLY A O 1
ATOM 1193 N N . GLU A 1 146 ? 16.003 8.482 -5.581 1.00 92.88 146 GLU A N 1
ATOM 1194 C CA . GLU A 1 146 ? 16.651 8.522 -4.263 1.00 92.88 146 GLU A CA 1
ATOM 1195 C C . GLU A 1 146 ? 16.411 7.243 -3.450 1.00 92.88 146 GLU A C 1
ATOM 1197 O O . GLU A 1 146 ? 17.308 6.774 -2.747 1.00 92.88 146 GLU A O 1
ATOM 1202 N N . ARG A 1 147 ? 15.216 6.644 -3.540 1.00 90.38 147 ARG A N 1
ATOM 1203 C CA . ARG A 1 147 ? 14.907 5.371 -2.873 1.00 90.38 147 ARG A CA 1
ATOM 1204 C C . ARG A 1 147 ? 15.786 4.238 -3.402 1.00 90.38 147 ARG A C 1
ATOM 1206 O O . ARG A 1 147 ? 16.323 3.475 -2.602 1.00 90.38 147 ARG A O 1
ATOM 1213 N N . ILE A 1 148 ? 15.997 4.176 -4.717 1.00 89.69 148 ILE A N 1
ATOM 1214 C CA . ILE A 1 148 ? 16.932 3.225 -5.338 1.00 89.69 148 ILE A CA 1
ATOM 1215 C C . ILE A 1 148 ? 18.366 3.483 -4.852 1.00 89.69 148 ILE A C 1
ATOM 1217 O O . ILE A 1 148 ? 19.089 2.539 -4.533 1.00 89.69 148 ILE A O 1
ATOM 1221 N N . GLU A 1 149 ? 18.769 4.749 -4.703 1.00 88.38 149 GLU A N 1
ATOM 1222 C CA . GLU A 1 149 ? 20.088 5.100 -4.159 1.00 88.38 149 GLU A CA 1
ATOM 1223 C C . GLU A 1 149 ? 20.267 4.617 -2.710 1.00 88.38 149 GLU A C 1
ATOM 1225 O O . GLU A 1 149 ? 21.309 4.070 -2.350 1.00 88.38 149 GLU A O 1
ATOM 1230 N N . LYS A 1 150 ? 19.221 4.720 -1.879 1.00 88.00 150 LYS A N 1
ATOM 1231 C CA . LYS A 1 150 ? 19.238 4.186 -0.506 1.00 88.00 150 LYS A CA 1
ATOM 1232 C C . LYS A 1 150 ? 19.425 2.670 -0.465 1.00 88.00 150 LYS A C 1
ATOM 1234 O O . LYS A 1 150 ? 20.042 2.174 0.478 1.00 88.00 150 LYS A O 1
ATOM 1239 N N . TYR A 1 151 ? 18.926 1.933 -1.457 1.00 87.88 151 TYR A N 1
ATOM 1240 C CA . TYR A 1 151 ? 19.182 0.495 -1.553 1.00 87.88 151 TYR A CA 1
ATOM 1241 C C . TYR A 1 151 ? 20.660 0.203 -1.802 1.00 87.88 151 TYR A C 1
ATOM 1243 O O . TYR A 1 151 ? 21.179 -0.758 -1.236 1.00 87.88 151 TYR A O 1
ATOM 1251 N N . LYS A 1 152 ? 21.372 1.061 -2.548 1.00 84.69 152 LYS A N 1
ATOM 1252 C CA . LYS A 1 152 ? 22.820 0.904 -2.743 1.00 84.69 152 LYS A CA 1
ATOM 1253 C C . LYS A 1 152 ? 23.582 0.941 -1.430 1.00 84.69 152 LYS A C 1
ATOM 1255 O O . LYS A 1 152 ? 24.443 0.098 -1.219 1.00 84.69 152 LYS A O 1
ATOM 1260 N N . LEU A 1 153 ? 23.217 1.849 -0.526 1.00 84.00 153 LEU A N 1
ATOM 1261 C CA . LEU A 1 153 ? 23.897 1.995 0.765 1.00 84.00 153 LEU A CA 1
ATOM 1262 C C . LEU A 1 153 ? 23.874 0.715 1.614 1.00 84.00 153 LEU A C 1
ATOM 1264 O O . LEU A 1 153 ? 24.792 0.496 2.393 1.00 84.00 153 LEU A O 1
ATOM 1268 N N . SER A 1 154 ? 22.837 -0.119 1.489 1.00 85.88 154 SER A N 1
ATOM 1269 C CA . SER A 1 154 ? 22.715 -1.375 2.247 1.00 85.88 154 SER A CA 1
ATOM 1270 C C . SER A 1 154 ? 23.063 -2.632 1.450 1.00 85.88 154 SER A C 1
ATOM 1272 O O . SER A 1 154 ? 23.262 -3.684 2.047 1.00 85.88 154 SER A O 1
ATOM 1274 N N . LEU A 1 155 ? 23.024 -2.565 0.115 1.00 90.56 155 LEU A N 1
ATOM 1275 C CA . LEU A 1 155 ? 23.149 -3.731 -0.767 1.00 90.56 155 LEU A CA 1
ATOM 1276 C C . LEU A 1 155 ? 24.430 -3.712 -1.606 1.00 90.56 155 LEU A C 1
ATOM 1278 O O . LEU A 1 155 ? 24.650 -4.665 -2.342 1.00 90.56 155 LEU A O 1
ATOM 1282 N N . ASN A 1 156 ? 25.279 -2.685 -1.509 1.00 86.62 156 ASN A N 1
ATOM 1283 C CA . ASN A 1 156 ? 26.546 -2.582 -2.251 1.00 86.62 156 ASN A CA 1
ATOM 1284 C C . ASN A 1 156 ? 27.490 -3.777 -2.038 1.00 86.62 156 ASN A C 1
ATOM 1286 O O . ASN A 1 156 ? 28.214 -4.152 -2.953 1.00 86.62 156 ASN A O 1
ATOM 1290 N N . GLU A 1 157 ? 27.474 -4.399 -0.860 1.00 87.31 157 GLU A N 1
ATOM 1291 C CA . GLU A 1 157 ? 28.279 -5.594 -0.590 1.00 87.31 157 GLU A CA 1
ATOM 1292 C C . GLU A 1 157 ? 27.651 -6.898 -1.118 1.00 87.31 157 GLU A C 1
ATOM 1294 O O . GLU A 1 157 ? 28.282 -7.953 -1.063 1.00 87.31 157 GLU A O 1
ATOM 1299 N N . ILE A 1 158 ? 26.397 -6.851 -1.581 1.00 90.00 158 ILE A N 1
ATOM 1300 C CA . ILE A 1 158 ? 25.632 -8.010 -2.068 1.00 90.00 158 ILE A CA 1
ATOM 1301 C C . ILE A 1 158 ? 25.437 -7.937 -3.588 1.00 90.00 158 ILE A C 1
ATOM 1303 O O . ILE A 1 158 ? 25.544 -8.947 -4.287 1.00 90.00 158 ILE A O 1
ATOM 1307 N N . MET A 1 159 ? 25.134 -6.750 -4.111 1.00 88.88 159 MET A N 1
ATOM 1308 C CA . MET A 1 159 ? 24.873 -6.496 -5.521 1.00 88.88 159 MET A CA 1
ATOM 1309 C C . MET A 1 159 ? 25.986 -5.657 -6.152 1.00 88.88 159 MET A C 1
ATOM 1311 O O . MET A 1 159 ? 26.418 -4.673 -5.553 1.00 88.88 159 MET A O 1
ATOM 1315 N N . PRO A 1 160 ? 26.385 -5.956 -7.403 1.00 88.50 160 PRO A N 1
ATOM 1316 C CA . PRO A 1 160 ? 27.309 -5.102 -8.137 1.00 88.50 160 PRO A CA 1
ATOM 1317 C C . PRO A 1 160 ? 26.758 -3.680 -8.284 1.00 88.50 160 PRO A C 1
ATOM 1319 O O . PRO A 1 160 ? 25.613 -3.501 -8.699 1.00 88.50 160 PRO A O 1
ATOM 1322 N N . GLU A 1 161 ? 27.595 -2.669 -8.050 1.00 87.88 161 GLU A N 1
ATOM 1323 C CA . GLU A 1 161 ? 27.218 -1.257 -8.207 1.00 87.88 161 GLU A CA 1
ATOM 1324 C C . GLU A 1 161 ? 26.628 -0.967 -9.594 1.00 87.88 161 GLU A C 1
ATOM 1326 O O . GLU A 1 161 ? 25.586 -0.325 -9.706 1.00 87.88 161 GLU A O 1
ATOM 1331 N N . LYS A 1 162 ? 27.223 -1.542 -10.649 1.00 89.75 162 LYS A N 1
ATOM 1332 C CA . LYS A 1 162 ? 26.714 -1.432 -12.024 1.00 89.75 162 LYS A CA 1
ATOM 1333 C C . LYS A 1 162 ? 25.261 -1.889 -12.184 1.00 89.75 162 LYS A C 1
ATOM 1335 O O . LYS A 1 162 ? 24.533 -1.306 -12.976 1.00 89.75 162 LYS A O 1
ATOM 1340 N N . PHE A 1 163 ? 24.829 -2.909 -11.439 1.00 90.69 163 PHE A N 1
ATOM 1341 C CA . PHE A 1 163 ? 23.450 -3.393 -11.493 1.00 90.69 163 PHE A CA 1
ATOM 1342 C C . PHE A 1 163 ? 22.503 -2.377 -10.855 1.00 90.69 163 PHE A C 1
ATOM 1344 O O . PHE A 1 163 ? 21.484 -2.022 -11.431 1.00 90.69 163 PHE A O 1
ATOM 1351 N N . LEU A 1 164 ? 22.872 -1.852 -9.688 1.00 88.88 164 LEU A N 1
ATOM 1352 C CA . LEU A 1 164 ? 22.080 -0.847 -8.986 1.00 88.88 164 LEU A CA 1
ATOM 1353 C C . LEU A 1 164 ? 21.990 0.476 -9.763 1.00 88.88 164 LEU A C 1
ATOM 1355 O O . LEU A 1 164 ? 20.953 1.138 -9.738 1.00 88.88 164 LEU A O 1
ATOM 1359 N N . SER A 1 165 ? 23.059 0.864 -10.459 1.00 90.88 165 SER A N 1
ATOM 1360 C CA . SER A 1 165 ? 23.043 2.011 -11.372 1.00 90.88 165 SER A CA 1
ATOM 1361 C C . SER A 1 165 ? 22.137 1.756 -12.578 1.00 90.88 165 SER A C 1
ATOM 1363 O O . SER A 1 165 ? 21.292 2.601 -12.856 1.00 90.88 165 SER A O 1
ATOM 1365 N N . ALA A 1 166 ? 22.195 0.568 -13.194 1.00 92.62 166 ALA A N 1
ATOM 1366 C CA . ALA A 1 166 ? 21.276 0.188 -14.271 1.00 92.62 166 ALA A CA 1
ATOM 1367 C C . ALA A 1 166 ? 19.801 0.212 -13.823 1.00 92.62 166 ALA A C 1
ATOM 1369 O O . ALA A 1 166 ? 18.933 0.654 -14.569 1.00 92.62 166 ALA A O 1
ATOM 1370 N N . VAL A 1 167 ? 19.501 -0.187 -12.581 1.00 93.44 167 VAL A N 1
ATOM 1371 C CA . VAL A 1 167 ? 18.142 -0.093 -12.016 1.00 93.44 167 VAL A CA 1
ATOM 1372 C C . VAL A 1 167 ? 17.674 1.358 -11.925 1.00 93.44 167 VAL A C 1
ATOM 1374 O O . VAL A 1 167 ? 16.533 1.667 -12.269 1.00 93.44 167 VAL A O 1
ATOM 1377 N N . LYS A 1 168 ? 18.555 2.261 -11.485 1.00 94.00 168 LYS A N 1
ATOM 1378 C CA . LYS A 1 168 ? 18.259 3.693 -11.386 1.00 94.00 168 LYS A CA 1
ATOM 1379 C C . LYS A 1 168 ? 18.085 4.339 -12.763 1.00 94.00 168 LYS A C 1
ATOM 1381 O O . LYS A 1 168 ? 17.144 5.097 -12.958 1.00 94.00 168 LYS A O 1
ATOM 1386 N N . GLU A 1 169 ? 18.954 4.025 -13.717 1.00 95.12 169 GLU A N 1
ATOM 1387 C CA . GLU A 1 169 ? 18.831 4.480 -15.108 1.00 95.12 169 GLU A CA 1
ATOM 1388 C C . GLU A 1 169 ? 17.517 3.998 -15.722 1.00 95.12 169 GLU A C 1
ATOM 1390 O O . GLU A 1 169 ? 16.771 4.793 -16.296 1.00 95.12 169 GLU A O 1
ATOM 1395 N N . LYS A 1 170 ? 17.17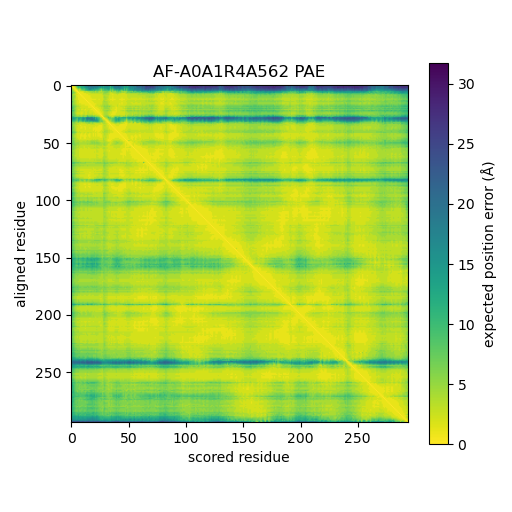4 2.723 -15.502 1.00 95.69 170 LYS A N 1
ATOM 1396 C CA . LYS A 1 170 ? 15.921 2.152 -15.984 1.00 95.69 170 LYS A CA 1
ATOM 1397 C C . LYS A 1 170 ? 14.702 2.845 -15.388 1.00 95.69 170 LYS A C 1
ATOM 1399 O O . LYS A 1 170 ? 13.721 3.012 -16.103 1.00 95.69 170 LYS A O 1
ATOM 1404 N N . TRP A 1 171 ? 14.752 3.266 -14.119 1.00 96.31 171 TRP A N 1
ATOM 1405 C CA . TRP A 1 171 ? 13.679 4.061 -13.512 1.00 96.31 171 TRP A CA 1
ATOM 1406 C C . TRP A 1 171 ? 13.433 5.356 -14.290 1.00 96.31 171 TRP A C 1
ATOM 1408 O O . TRP A 1 171 ? 12.298 5.616 -14.680 1.00 96.31 171 TRP A O 1
ATOM 1418 N N . TYR A 1 172 ? 14.492 6.124 -14.564 1.00 97.12 172 TYR A N 1
ATOM 1419 C CA . TYR A 1 172 ? 14.367 7.377 -15.309 1.00 97.12 172 TYR A CA 1
ATOM 1420 C C . TYR A 1 172 ? 13.873 7.158 -16.743 1.00 97.12 172 TYR A C 1
ATOM 1422 O O . TYR A 1 172 ? 13.053 7.942 -17.213 1.00 97.12 172 TYR A O 1
ATOM 1430 N N . GLU A 1 173 ? 14.305 6.078 -17.404 1.00 96.56 173 GLU A N 1
ATOM 1431 C CA . GLU A 1 173 ? 13.806 5.681 -18.728 1.00 96.56 173 GLU A CA 1
ATOM 1432 C C . GLU A 1 173 ? 12.295 5.390 -18.696 1.00 96.56 173 GLU A C 1
ATOM 1434 O O . GLU A 1 173 ? 11.530 5.955 -19.472 1.00 96.56 173 GLU A O 1
ATOM 1439 N N . VAL A 1 174 ? 11.820 4.537 -17.777 1.00 95.44 174 VAL A N 1
ATOM 1440 C CA . VAL A 1 174 ? 10.393 4.156 -17.740 1.00 95.44 174 VAL A CA 1
ATOM 1441 C C . VAL A 1 174 ? 9.475 5.270 -17.242 1.00 95.44 174 VAL A C 1
ATOM 1443 O O . VAL A 1 174 ? 8.256 5.153 -17.374 1.00 95.44 174 VAL A O 1
ATOM 1446 N N . SER A 1 175 ? 10.037 6.315 -16.633 1.00 96.88 175 SER A N 1
ATOM 1447 C CA . SER A 1 175 ? 9.307 7.474 -16.128 1.00 96.88 175 SER A CA 1
ATOM 1448 C C . SER A 1 175 ? 9.450 8.721 -17.004 1.00 96.88 175 SER A C 1
ATOM 1450 O O . SER A 1 175 ? 8.936 9.768 -16.620 1.00 96.88 175 SER A O 1
ATOM 1452 N N . GLU A 1 176 ? 10.151 8.640 -18.141 1.00 96.50 176 GLU A N 1
ATOM 1453 C CA . GLU A 1 176 ? 10.464 9.793 -19.003 1.00 96.50 176 GLU A CA 1
ATOM 1454 C C . GLU A 1 176 ? 9.207 10.524 -19.498 1.00 96.50 176 GLU A C 1
ATOM 1456 O O . GLU A 1 176 ? 9.198 11.745 -19.640 1.00 96.50 176 GLU A O 1
ATOM 1461 N N . ASP A 1 177 ? 8.140 9.757 -19.732 1.00 95.00 177 ASP A N 1
ATOM 1462 C CA . ASP A 1 177 ? 6.868 10.217 -20.271 1.00 95.00 177 ASP A CA 1
ATOM 1463 C C . ASP A 1 177 ? 5.840 10.523 -19.174 1.00 95.00 177 ASP A C 1
ATOM 1465 O O . ASP A 1 177 ? 4.711 10.883 -19.493 1.00 95.00 177 ASP A O 1
ATOM 1469 N N . MET A 1 178 ? 6.206 10.398 -17.890 1.00 95.69 178 MET A N 1
ATOM 1470 C CA . MET A 1 178 ? 5.283 10.601 -16.774 1.00 95.69 178 MET A CA 1
ATOM 1471 C C . MET A 1 178 ? 4.735 12.032 -16.753 1.00 95.69 178 MET A C 1
ATOM 1473 O O . MET A 1 178 ? 5.475 13.014 -16.814 1.00 95.69 178 MET A O 1
ATOM 1477 N N . GLU A 1 179 ? 3.421 12.147 -16.571 1.00 95.50 179 GLU A N 1
ATOM 1478 C CA . GLU A 1 179 ? 2.716 13.427 -16.504 1.00 95.50 179 GLU A CA 1
ATOM 1479 C C . GLU A 1 179 ? 1.982 13.608 -15.176 1.00 95.50 179 GLU A C 1
ATOM 1481 O O . GLU A 1 179 ? 1.728 12.660 -14.435 1.00 95.50 179 GLU A O 1
ATOM 1486 N N . GLN A 1 180 ? 1.554 14.840 -14.885 1.00 94.75 180 GLN A N 1
ATOM 1487 C CA . GLN A 1 180 ? 0.790 15.125 -13.668 1.00 94.75 180 GLN A CA 1
ATOM 1488 C C . GLN A 1 180 ? -0.532 14.347 -13.594 1.00 94.75 180 GLN A C 1
ATOM 1490 O O . GLN A 1 180 ? -0.987 14.038 -12.496 1.00 94.75 180 GLN A O 1
ATOM 1495 N N . LEU A 1 181 ? -1.130 14.005 -14.739 1.00 92.31 181 LEU A N 1
ATOM 1496 C CA . LEU A 1 181 ? -2.363 13.217 -14.792 1.00 92.31 181 LEU A CA 1
ATOM 1497 C C . LEU A 1 181 ? -2.153 11.747 -14.396 1.00 92.31 181 LEU A C 1
ATOM 1499 O O . LEU A 1 181 ? -3.116 11.030 -14.145 1.00 92.31 181 LEU A O 1
ATOM 1503 N N . ASP A 1 182 ? -0.906 11.286 -14.306 1.00 95.19 182 ASP A N 1
ATOM 1504 C CA . ASP A 1 182 ? -0.590 9.950 -13.802 1.00 95.19 182 ASP A CA 1
ATOM 1505 C C . ASP A 1 182 ? -0.637 9.890 -12.264 1.00 95.19 182 ASP A C 1
ATOM 1507 O O . ASP A 1 182 ? -0.669 8.800 -11.690 1.00 95.19 182 ASP A O 1
ATOM 1511 N N . MET A 1 183 ? -0.698 11.051 -11.603 1.00 96.94 183 MET A N 1
ATOM 1512 C CA . MET A 1 183 ? -0.675 11.187 -10.150 1.00 96.94 183 MET A CA 1
ATOM 1513 C C . MET A 1 183 ? -2.083 11.152 -9.544 1.00 96.94 183 MET A C 1
ATOM 1515 O O . MET A 1 183 ? -3.006 11.774 -10.066 1.00 96.94 183 MET A O 1
ATOM 1519 N N . GLY A 1 184 ? -2.233 10.502 -8.393 1.00 97.44 184 GLY A N 1
ATOM 1520 C CA . GLY A 1 184 ? -3.478 10.445 -7.622 1.00 97.44 184 GLY A CA 1
ATOM 1521 C C . GLY A 1 184 ? -3.238 9.919 -6.209 1.00 97.44 184 GLY A C 1
ATOM 1522 O O . GLY A 1 184 ? -2.119 9.530 -5.875 1.00 97.44 184 GLY A O 1
ATOM 1523 N N . LEU A 1 185 ? -4.273 9.881 -5.363 1.00 98.62 185 LEU A N 1
ATOM 1524 C CA . LEU A 1 185 ? -4.164 9.200 -4.070 1.00 98.62 185 LEU A CA 1
ATOM 1525 C C . LEU A 1 185 ? -3.910 7.708 -4.299 1.00 98.62 185 LEU A C 1
ATOM 1527 O O . LEU A 1 185 ? -4.765 7.016 -4.842 1.00 98.62 185 LEU A O 1
ATOM 1531 N N . ILE A 1 186 ? -2.774 7.195 -3.865 1.00 98.62 186 ILE A N 1
ATOM 1532 C CA . ILE A 1 186 ? -2.456 5.771 -3.902 1.00 98.62 186 ILE A CA 1
ATOM 1533 C C . ILE A 1 186 ? -2.539 5.171 -2.508 1.00 98.62 186 ILE A C 1
ATOM 1535 O O . ILE A 1 186 ? -2.294 5.864 -1.518 1.00 98.62 186 ILE A O 1
ATOM 1539 N N . HIS A 1 187 ? -2.840 3.878 -2.446 1.00 98.50 187 HIS A N 1
ATOM 1540 C CA . HIS A 1 187 ? -2.648 3.109 -1.220 1.00 98.50 187 HIS A CA 1
ATOM 1541 C C . HIS A 1 187 ? -1.157 2.907 -0.930 1.00 98.50 187 HIS A C 1
ATOM 1543 O O . HIS A 1 187 ? -0.749 2.899 0.224 1.00 98.50 187 HIS A O 1
ATOM 1549 N N . GLY A 1 188 ? -0.342 2.710 -1.973 1.00 95.81 188 GLY A N 1
ATOM 1550 C CA . GLY A 1 188 ? 1.117 2.587 -1.858 1.00 95.81 188 GLY A CA 1
ATOM 1551 C C . GLY A 1 188 ? 1.630 1.207 -1.431 1.00 95.81 188 GLY A C 1
ATOM 1552 O O . GLY A 1 188 ? 2.815 0.936 -1.595 1.00 95.81 188 GLY A O 1
ATOM 1553 N N . ASP A 1 189 ? 0.740 0.322 -0.975 1.00 94.69 189 ASP A N 1
ATOM 1554 C CA . ASP A 1 189 ? 1.042 -1.052 -0.540 1.00 94.69 189 ASP A CA 1
ATOM 1555 C C . ASP A 1 189 ? -0.149 -1.993 -0.816 1.00 94.69 189 ASP A C 1
ATOM 1557 O O . ASP A 1 189 ? -0.574 -2.781 0.024 1.00 94.69 189 ASP A O 1
ATOM 1561 N N . LEU A 1 190 ? -0.760 -1.905 -2.003 1.00 95.00 190 LEU A N 1
ATOM 1562 C CA . LEU A 1 190 ? -1.968 -2.676 -2.346 1.00 95.00 190 LEU A CA 1
ATOM 1563 C C . LEU A 1 190 ? -1.679 -4.156 -2.692 1.00 95.00 190 LEU A C 1
ATOM 1565 O O . LEU A 1 190 ? -2.287 -4.742 -3.591 1.00 95.00 190 LEU A O 1
ATOM 1569 N N . TYR A 1 191 ? -0.702 -4.752 -2.012 1.00 90.88 191 TYR A N 1
ATOM 1570 C CA . TYR A 1 191 ? -0.263 -6.123 -2.219 1.00 90.88 191 TYR A CA 1
ATOM 1571 C C . TYR A 1 191 ? -1.187 -7.124 -1.517 1.00 90.88 191 TYR A C 1
ATOM 1573 O O . TYR A 1 191 ? -2.043 -6.800 -0.696 1.00 90.88 191 TYR A O 1
ATOM 1581 N N . ARG A 1 192 ? -0.959 -8.398 -1.835 1.00 87.69 192 ARG A N 1
ATOM 1582 C CA . ARG A 1 192 ? -1.698 -9.592 -1.404 1.00 87.69 192 ARG A CA 1
ATOM 1583 C C . ARG A 1 192 ? -2.365 -9.596 -0.026 1.00 87.69 192 ARG A C 1
ATOM 1585 O O . ARG A 1 192 ? -3.480 -10.094 0.077 1.00 87.69 192 ARG A O 1
ATOM 1592 N N . LYS A 1 193 ? -1.691 -9.117 1.021 1.00 90.94 193 LYS A N 1
ATOM 1593 C CA . LYS A 1 193 ? -2.176 -9.201 2.410 1.00 90.94 193 LYS A CA 1
ATOM 1594 C C . LYS A 1 193 ? -2.991 -7.981 2.849 1.00 90.94 193 LYS A C 1
ATOM 1596 O O . LYS A 1 193 ? -3.641 -8.046 3.883 1.00 90.94 193 LYS A O 1
ATOM 1601 N N . ASN A 1 194 ? -3.014 -6.929 2.037 1.00 96.19 194 ASN A N 1
ATOM 1602 C CA . ASN A 1 194 ? -3.733 -5.689 2.327 1.00 96.19 194 ASN A CA 1
ATOM 1603 C C . ASN A 1 194 ? -5.073 -5.594 1.585 1.00 96.19 194 ASN A C 1
ATOM 1605 O O . ASN A 1 194 ? -5.858 -4.675 1.806 1.00 96.19 194 ASN A O 1
ATOM 1609 N N . VAL A 1 195 ? -5.370 -6.582 0.737 1.00 98.00 195 VAL A N 1
ATOM 1610 C CA . VAL A 1 195 ? -6.644 -6.718 0.029 1.00 98.00 195 VAL A CA 1
ATOM 1611 C C . VAL A 1 195 ? -7.375 -7.951 0.548 1.00 98.00 195 VAL A C 1
ATOM 1613 O O . VAL A 1 195 ? -6.933 -9.083 0.337 1.00 98.00 195 VAL A O 1
ATOM 1616 N N . ILE A 1 196 ? -8.520 -7.722 1.187 1.00 98.19 196 ILE A N 1
ATOM 1617 C CA . ILE A 1 196 ? -9.416 -8.762 1.689 1.00 98.19 196 ILE A CA 1
ATOM 1618 C C . ILE A 1 196 ? -10.490 -9.037 0.640 1.00 98.19 196 ILE A C 1
ATOM 1620 O O . ILE A 1 196 ? -11.176 -8.123 0.178 1.00 98.19 196 ILE A O 1
ATOM 1624 N N . ILE A 1 197 ? -10.665 -10.300 0.274 1.00 98.25 197 ILE A N 1
ATOM 1625 C CA . ILE A 1 197 ? -11.622 -10.778 -0.721 1.00 98.25 197 ILE A CA 1
ATOM 1626 C C . ILE A 1 197 ? -12.655 -11.714 -0.089 1.00 98.25 197 ILE A C 1
ATOM 1628 O O . ILE A 1 197 ? -12.457 -12.308 0.966 1.00 98.25 197 ILE A O 1
ATOM 1632 N N . SER A 1 198 ? -13.802 -11.856 -0.745 1.00 97.81 198 SER A N 1
ATOM 1633 C CA . SER A 1 198 ? -14.820 -12.844 -0.378 1.00 97.81 198 SER A CA 1
ATOM 1634 C C . SER A 1 198 ? -14.262 -14.266 -0.487 1.00 97.81 198 SER A C 1
ATOM 1636 O O . SER A 1 198 ? -13.523 -14.518 -1.431 1.00 97.81 198 SER A O 1
ATOM 1638 N N . GLU A 1 199 ? -14.722 -15.208 0.338 1.00 95.75 199 GLU A N 1
ATOM 1639 C CA . GLU A 1 199 ? -14.301 -16.630 0.325 1.00 95.75 199 GLU A CA 1
ATOM 1640 C C . GLU A 1 199 ? -14.429 -17.323 -1.046 1.00 95.75 199 GLU A C 1
ATOM 1642 O O . GLU A 1 199 ? -13.671 -18.222 -1.386 1.00 95.75 199 GLU A O 1
ATOM 1647 N N . ASN A 1 200 ? -15.376 -16.893 -1.888 1.00 95.81 200 ASN A N 1
ATOM 1648 C CA . ASN A 1 20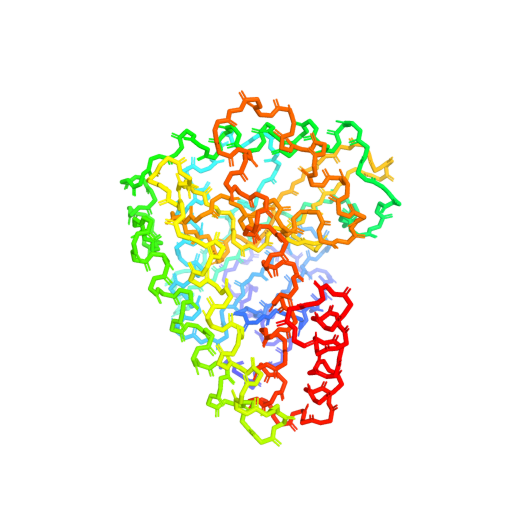0 ? -15.515 -17.411 -3.257 1.00 95.81 200 ASN A CA 1
ATOM 1649 C C . ASN A 1 200 ? -14.569 -16.742 -4.282 1.00 95.81 200 ASN A C 1
ATOM 1651 O O . ASN A 1 200 ? -14.670 -17.003 -5.483 1.00 95.81 200 ASN A O 1
ATOM 1655 N N . HIS A 1 201 ? -13.701 -15.846 -3.811 1.00 96.12 201 HIS A N 1
ATOM 1656 C CA . HIS A 1 201 ? -12.689 -15.068 -4.534 1.00 96.12 201 HIS A CA 1
ATOM 1657 C C . HIS A 1 201 ? -13.226 -14.207 -5.687 1.00 96.12 201 HIS A C 1
ATOM 1659 O O . HIS A 1 201 ? -12.519 -13.944 -6.661 1.00 96.12 201 HIS A O 1
ATOM 1665 N N . ARG A 1 202 ? -14.492 -13.766 -5.620 1.00 96.50 202 ARG A N 1
ATOM 1666 C CA . ARG A 1 202 ? -15.120 -12.969 -6.694 1.00 96.50 202 ARG A CA 1
ATOM 1667 C C . ARG A 1 202 ? -15.136 -11.469 -6.445 1.00 96.50 202 ARG A C 1
ATOM 1669 O O . ARG A 1 202 ? -15.271 -10.729 -7.419 1.00 96.50 202 ARG A O 1
ATOM 1676 N N . LYS A 1 203 ? -15.074 -11.040 -5.185 1.00 97.81 203 LYS A N 1
ATOM 1677 C CA . LYS A 1 203 ? -15.296 -9.651 -4.778 1.00 97.81 203 LYS A CA 1
ATOM 1678 C C . LYS A 1 203 ? -14.287 -9.192 -3.740 1.00 97.81 203 LYS A C 1
ATOM 1680 O O . LYS A 1 203 ? -13.906 -9.983 -2.879 1.00 97.81 203 LYS A O 1
ATOM 1685 N N . ILE A 1 204 ? -13.901 -7.923 -3.807 1.00 98.50 204 ILE A N 1
ATOM 1686 C CA . ILE A 1 204 ? -13.172 -7.257 -2.728 1.00 98.50 204 ILE A CA 1
ATOM 1687 C C . ILE A 1 204 ? -14.169 -6.998 -1.592 1.00 98.50 204 ILE A C 1
ATOM 1689 O O . ILE A 1 204 ? -15.304 -6.576 -1.816 1.00 98.50 204 ILE A O 1
ATOM 1693 N N . ARG A 1 205 ? -13.762 -7.315 -0.365 1.00 98.31 205 ARG A N 1
ATOM 1694 C CA . ARG A 1 205 ? -14.511 -7.048 0.869 1.00 98.31 205 ARG A CA 1
ATOM 1695 C C . ARG A 1 205 ? -13.948 -5.846 1.602 1.00 98.31 205 ARG A C 1
ATOM 1697 O O . ARG A 1 205 ? -14.727 -5.026 2.076 1.00 98.31 205 ARG A O 1
ATOM 1704 N N . GLY A 1 206 ? -12.628 -5.713 1.638 1.00 98.31 206 GLY A N 1
ATOM 1705 C CA . GLY A 1 206 ? -12.002 -4.555 2.245 1.00 98.31 206 GLY A CA 1
ATOM 1706 C C . GLY A 1 206 ? -10.537 -4.384 1.909 1.00 98.31 206 GLY A C 1
ATOM 1707 O O . GLY A 1 206 ? -9.907 -5.273 1.342 1.00 98.31 206 GLY A O 1
ATOM 1708 N N . ILE A 1 207 ? -10.030 -3.209 2.256 1.00 98.44 207 ILE A N 1
ATOM 1709 C CA . ILE A 1 207 ? -8.659 -2.769 2.017 1.00 98.44 207 ILE A CA 1
ATOM 1710 C C . ILE A 1 207 ? -8.105 -2.242 3.340 1.00 98.44 207 ILE A C 1
ATOM 1712 O O . ILE A 1 207 ? -8.711 -1.355 3.945 1.00 98.44 207 ILE A O 1
ATOM 1716 N N . ILE A 1 208 ? -6.982 -2.793 3.791 1.00 97.25 208 ILE A N 1
ATOM 1717 C CA . ILE A 1 208 ? -6.370 -2.503 5.094 1.00 97.25 208 ILE A CA 1
ATOM 1718 C C . ILE A 1 208 ? -4.940 -1.984 4.933 1.00 97.25 208 ILE A C 1
ATOM 1720 O O . ILE A 1 208 ? -4.341 -2.153 3.886 1.00 97.25 208 ILE A O 1
ATOM 1724 N N . ASP A 1 209 ? -4.392 -1.421 6.009 1.00 94.94 209 ASP A N 1
ATOM 1725 C CA . ASP A 1 209 ? -3.023 -0.890 6.079 1.00 94.94 209 ASP A CA 1
ATOM 1726 C C . ASP A 1 209 ? -2.732 0.280 5.124 1.00 94.94 209 ASP A C 1
ATOM 1728 O O . ASP A 1 209 ? -1.857 0.239 4.266 1.00 94.94 209 ASP A O 1
ATOM 1732 N N . TRP A 1 210 ? -3.429 1.394 5.339 1.00 97.12 210 TRP A N 1
ATOM 1733 C CA . TRP A 1 210 ? -3.264 2.618 4.549 1.00 97.12 210 TRP A CA 1
ATOM 1734 C C . TRP A 1 210 ? -2.033 3.451 4.958 1.00 97.12 210 TRP A C 1
ATOM 1736 O O . TRP A 1 210 ? -1.956 4.638 4.632 1.00 97.12 210 TRP A O 1
ATOM 1746 N N . SER A 1 211 ? -1.078 2.862 5.682 1.00 94.00 211 SER A N 1
ATOM 1747 C CA . SER A 1 211 ? 0.049 3.582 6.287 1.00 94.00 211 SER A CA 1
ATOM 1748 C C . SER A 1 211 ? 1.065 4.120 5.271 1.00 94.00 211 SER A C 1
ATOM 1750 O O . SER A 1 211 ? 1.682 5.156 5.526 1.00 94.00 211 SER A O 1
ATOM 1752 N N . ASP A 1 212 ? 1.167 3.482 4.101 1.00 94.94 212 ASP A N 1
ATOM 1753 C CA . ASP A 1 212 ? 2.050 3.879 2.993 1.00 94.94 212 ASP A CA 1
ATOM 1754 C C . ASP A 1 212 ? 1.354 4.760 1.935 1.00 94.94 212 ASP A C 1
ATOM 1756 O O . ASP A 1 212 ? 1.900 5.020 0.857 1.00 94.94 212 ASP A O 1
ATOM 1760 N N . SER A 1 213 ? 0.152 5.257 2.244 1.00 98.06 213 SER A N 1
ATOM 1761 C CA . SER A 1 213 ? -0.616 6.086 1.315 1.00 98.06 213 SER A CA 1
ATOM 1762 C C . SER A 1 213 ? 0.091 7.401 0.989 1.00 98.06 213 SER A C 1
ATOM 1764 O O . SER A 1 213 ? 0.747 8.024 1.824 1.00 98.06 213 SER A O 1
ATOM 1766 N N . ALA A 1 214 ? -0.092 7.881 -0.235 1.00 98.25 214 ALA A N 1
ATOM 1767 C CA . ALA A 1 214 ? 0.472 9.147 -0.692 1.00 98.25 214 ALA A CA 1
ATOM 1768 C C . ALA A 1 214 ? -0.345 9.707 -1.855 1.00 98.25 214 ALA A C 1
ATOM 1770 O O . ALA A 1 214 ? -1.093 8.980 -2.499 1.00 98.25 214 ALA A O 1
ATOM 1771 N N . TYR A 1 215 ? -0.158 10.982 -2.195 1.00 98.56 215 TYR A N 1
ATOM 1772 C CA . TYR A 1 215 ? -0.522 11.450 -3.535 1.00 98.56 215 TYR A CA 1
ATOM 1773 C C . TYR A 1 215 ? 0.665 11.187 -4.472 1.00 98.56 215 TYR A C 1
ATOM 1775 O O . TYR A 1 215 ? 1.660 11.915 -4.425 1.00 98.56 215 TYR A O 1
ATOM 1783 N N . GLY A 1 216 ? 0.588 10.109 -5.255 1.00 98.12 216 GLY A N 1
ATOM 1784 C CA . GLY A 1 216 ? 1.708 9.465 -5.948 1.00 98.12 216 GLY A CA 1
ATOM 1785 C C . GLY A 1 216 ? 1.335 8.886 -7.317 1.00 98.12 216 GLY A C 1
ATOM 1786 O O . GLY A 1 216 ? 0.229 9.10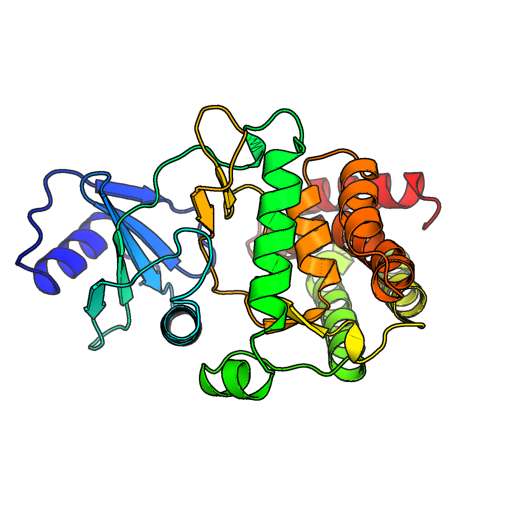5 -7.806 1.00 98.12 216 GLY A O 1
ATOM 1787 N N . ASP A 1 217 ? 2.257 8.156 -7.948 1.00 97.88 217 ASP A N 1
ATOM 1788 C CA . ASP A 1 217 ? 2.013 7.511 -9.248 1.00 97.88 217 ASP A CA 1
ATOM 1789 C C . ASP A 1 217 ? 1.012 6.363 -9.113 1.00 97.88 217 ASP A C 1
ATOM 1791 O O . ASP A 1 217 ? 1.295 5.343 -8.476 1.00 97.88 217 ASP A O 1
ATOM 1795 N N . ARG A 1 218 ? -0.144 6.499 -9.773 1.00 96.94 218 ARG A N 1
ATOM 1796 C CA . ARG A 1 218 ? -1.220 5.498 -9.744 1.00 96.94 218 ARG A CA 1
ATOM 1797 C C . ARG A 1 218 ? -0.754 4.127 -10.231 1.00 96.94 218 ARG A C 1
ATOM 1799 O O . ARG A 1 218 ? -1.311 3.119 -9.804 1.00 96.94 218 ARG A O 1
ATOM 1806 N N . ALA A 1 219 ? 0.273 4.066 -11.082 1.00 97.06 219 ALA A N 1
ATOM 1807 C CA . ALA A 1 219 ? 0.837 2.815 -11.587 1.00 97.06 219 ALA A CA 1
ATOM 1808 C C . ALA A 1 219 ? 1.341 1.879 -10.467 1.00 97.06 219 ALA A C 1
ATOM 1810 O O . ALA A 1 219 ? 1.338 0.660 -10.658 1.00 97.06 219 ALA A O 1
ATOM 1811 N N . LEU A 1 220 ? 1.718 2.416 -9.297 1.00 97.25 220 LEU A N 1
ATOM 1812 C CA . LEU A 1 220 ? 2.177 1.616 -8.159 1.00 97.25 220 LEU A CA 1
ATOM 1813 C C . LEU A 1 220 ? 1.075 0.691 -7.618 1.00 97.25 220 LEU A C 1
ATOM 1815 O O . LEU A 1 220 ? 1.315 -0.502 -7.440 1.00 97.25 220 LEU A O 1
ATOM 1819 N N . ASP A 1 221 ? -0.153 1.190 -7.450 1.00 97.81 221 ASP A N 1
ATOM 1820 C CA . ASP A 1 221 ? -1.276 0.373 -6.962 1.00 97.81 221 ASP A CA 1
ATOM 1821 C C . ASP A 1 221 ? -1.656 -0.729 -7.965 1.00 97.81 221 ASP A C 1
ATOM 1823 O O . ASP A 1 221 ? -1.970 -1.852 -7.570 1.00 97.81 221 ASP A O 1
ATOM 1827 N N . PHE A 1 222 ? -1.582 -0.450 -9.274 1.00 97.06 222 PHE A N 1
ATOM 1828 C CA . PHE A 1 222 ? -1.789 -1.478 -10.302 1.00 97.06 222 PHE A CA 1
ATOM 1829 C C . PHE A 1 222 ? -0.717 -2.568 -10.205 1.00 97.06 222 PHE A C 1
ATOM 1831 O O . PHE A 1 222 ? -1.038 -3.758 -10.269 1.00 97.06 222 PHE A O 1
ATOM 1838 N N . ALA A 1 223 ? 0.553 -2.176 -10.064 1.00 96.56 223 ALA A N 1
ATOM 1839 C CA . ALA A 1 223 ? 1.666 -3.107 -9.922 1.00 96.56 223 ALA A CA 1
ATOM 1840 C C . ALA A 1 223 ? 1.482 -4.024 -8.707 1.00 96.56 223 ALA A C 1
ATOM 1842 O O . ALA A 1 223 ? 1.588 -5.242 -8.857 1.00 96.56 223 ALA A O 1
ATOM 1843 N N . ALA A 1 224 ? 1.140 -3.441 -7.557 1.00 96.25 224 ALA A N 1
ATOM 1844 C CA . ALA A 1 224 ? 0.916 -4.141 -6.299 1.00 96.25 224 ALA A CA 1
ATOM 1845 C C . ALA A 1 224 ? -0.267 -5.122 -6.377 1.00 96.25 224 ALA A C 1
ATOM 1847 O O . ALA A 1 224 ? -0.112 -6.310 -6.085 1.00 96.25 224 ALA A O 1
ATOM 1848 N N . PHE A 1 225 ? -1.424 -4.669 -6.872 1.00 97.12 225 PHE A N 1
ATOM 1849 C CA . PHE A 1 225 ? -2.630 -5.500 -6.971 1.00 97.12 225 PHE A CA 1
ATOM 1850 C C . PHE A 1 225 ? -2.443 -6.707 -7.902 1.00 97.12 225 PHE A C 1
ATOM 1852 O O . PHE A 1 225 ? -2.921 -7.811 -7.637 1.00 97.12 225 PHE A O 1
ATOM 1859 N N . GLY A 1 226 ? -1.726 -6.506 -9.012 1.00 95.44 226 GLY A N 1
ATOM 1860 C CA . GLY A 1 226 ? -1.429 -7.547 -9.997 1.00 95.44 226 GLY A CA 1
ATOM 1861 C C . GLY A 1 226 ? -0.188 -8.390 -9.689 1.00 95.44 226 GLY A C 1
ATOM 1862 O O . GLY A 1 226 ? 0.139 -9.271 -10.487 1.00 95.44 226 GLY A O 1
ATOM 1863 N N . TYR A 1 227 ? 0.522 -8.126 -8.587 1.00 93.75 227 TYR A N 1
ATOM 1864 C CA . TYR A 1 227 ? 1.872 -8.644 -8.348 1.00 93.75 227 TYR A CA 1
ATOM 1865 C C . TYR A 1 227 ? 1.954 -10.176 -8.388 1.00 93.75 227 TYR A C 1
ATOM 1867 O O . TYR A 1 227 ? 2.820 -10.732 -9.067 1.00 93.75 227 TYR A O 1
ATOM 1875 N N . ASP A 1 228 ? 1.007 -10.847 -7.730 1.00 92.19 228 ASP A N 1
ATOM 1876 C CA . ASP A 1 228 ? 0.941 -12.313 -7.631 1.00 92.19 228 ASP A CA 1
ATOM 1877 C C . ASP A 1 228 ? 0.329 -13.006 -8.846 1.00 92.19 228 ASP A C 1
ATOM 1879 O O . ASP A 1 228 ? 0.235 -14.233 -8.900 1.00 92.19 228 ASP A O 1
ATOM 1883 N N . PHE A 1 229 ? -0.067 -12.229 -9.849 1.00 94.12 229 PHE A N 1
ATOM 1884 C CA . PHE A 1 229 ? -0.752 -12.725 -11.027 1.00 94.12 229 PHE A CA 1
ATOM 1885 C C . PHE A 1 229 ? 0.090 -12.498 -12.284 1.00 94.12 229 PHE A C 1
ATOM 1887 O O . PHE A 1 229 ? 0.954 -11.615 -12.325 1.00 94.12 229 PHE A O 1
ATOM 1894 N N . PRO A 1 230 ? -0.141 -13.272 -13.358 1.00 93.19 230 PRO A N 1
ATOM 1895 C CA . PRO A 1 230 ? 0.535 -13.045 -14.628 1.00 93.19 230 PRO A CA 1
ATOM 1896 C C . PRO A 1 230 ? 0.396 -11.590 -15.101 1.00 93.19 230 PRO A C 1
ATOM 1898 O O . PRO A 1 230 ? -0.675 -11.000 -14.989 1.00 93.19 230 PRO A O 1
ATOM 1901 N N . LEU A 1 231 ? 1.453 -11.029 -15.697 1.00 91.50 231 LEU A N 1
ATOM 1902 C CA . LEU A 1 231 ? 1.498 -9.629 -16.154 1.00 91.50 231 LEU A CA 1
ATOM 1903 C C . LEU A 1 231 ? 0.329 -9.225 -17.069 1.00 91.50 231 LEU A C 1
ATOM 1905 O O . LEU A 1 231 ? -0.094 -8.072 -17.064 1.00 91.50 231 LEU A O 1
ATOM 1909 N N . LYS A 1 232 ? -0.251 -10.179 -17.806 1.00 91.12 232 LYS A N 1
ATOM 1910 C CA . LYS A 1 232 ? -1.454 -9.953 -18.620 1.00 91.12 232 LYS A CA 1
ATOM 1911 C C . LYS A 1 232 ? -2.659 -9.440 -17.821 1.00 91.12 232 LYS A C 1
ATOM 1913 O O . LYS A 1 232 ? -3.489 -8.749 -18.392 1.00 91.12 232 LYS A O 1
ATOM 1918 N N . GLU A 1 233 ? -2.755 -9.727 -16.522 1.00 91.94 233 GLU A N 1
ATOM 1919 C CA . GLU A 1 233 ? -3.859 -9.202 -15.713 1.00 91.94 233 GLU A CA 1
ATOM 1920 C C . GLU A 1 233 ? -3.720 -7.691 -15.488 1.00 91.94 233 GLU A C 1
ATOM 1922 O O . GLU A 1 233 ? -4.718 -6.977 -15.535 1.00 91.94 233 GLU A O 1
ATOM 1927 N N . ASN A 1 234 ? -2.492 -7.166 -15.368 1.00 91.88 234 ASN A N 1
ATOM 1928 C CA . ASN A 1 234 ? -2.263 -5.719 -15.392 1.00 91.88 234 ASN A CA 1
ATOM 1929 C C . ASN A 1 234 ? -2.700 -5.102 -16.723 1.00 91.88 234 ASN A C 1
ATOM 1931 O O . ASN A 1 234 ? -3.362 -4.068 -16.719 1.00 91.88 234 ASN A O 1
ATOM 1935 N N . LEU A 1 235 ? -2.401 -5.762 -17.847 1.00 87.56 235 LEU A N 1
ATOM 1936 C CA . LEU A 1 235 ? -2.857 -5.308 -19.164 1.00 87.56 235 LEU A CA 1
ATOM 1937 C C . LEU A 1 235 ? -4.387 -5.256 -19.247 1.00 87.56 235 LEU A C 1
ATOM 1939 O O . LEU A 1 235 ? -4.925 -4.262 -19.725 1.00 87.56 235 LEU A O 1
ATOM 1943 N N . HIS A 1 236 ? -5.093 -6.271 -18.739 1.00 89.19 236 HIS A N 1
ATOM 1944 C CA . HIS A 1 236 ? -6.558 -6.267 -18.697 1.00 89.19 236 HIS A CA 1
ATOM 1945 C C . HIS A 1 236 ? -7.117 -5.101 -17.865 1.00 89.19 236 HIS A C 1
ATOM 1947 O O . HIS A 1 236 ? -8.086 -4.465 -18.281 1.00 89.19 236 HIS A O 1
ATOM 1953 N N . MET A 1 237 ? -6.507 -4.796 -16.712 1.00 91.50 237 MET A N 1
ATOM 1954 C CA . MET A 1 237 ? -6.911 -3.659 -15.873 1.00 91.50 237 MET A CA 1
ATOM 1955 C C . MET A 1 237 ? -6.702 -2.317 -16.589 1.00 91.50 237 MET A C 1
ATOM 1957 O O . MET A 1 237 ? -7.591 -1.469 -16.570 1.00 91.50 237 MET A O 1
ATOM 1961 N N . LEU A 1 238 ? -5.561 -2.129 -17.257 1.00 89.19 238 LEU A N 1
ATOM 1962 C CA . LEU A 1 238 ? -5.254 -0.897 -17.993 1.00 89.19 238 LEU A CA 1
ATOM 1963 C C . LEU A 1 238 ? -6.139 -0.718 -19.234 1.00 89.19 238 LEU A C 1
ATOM 1965 O O . LEU A 1 238 ? -6.631 0.377 -19.491 1.00 89.19 238 LEU A O 1
ATOM 1969 N N . GLN A 1 239 ? -6.407 -1.792 -19.983 1.00 84.44 239 GLN A N 1
ATOM 1970 C CA . GLN A 1 239 ? -7.300 -1.756 -21.148 1.00 84.44 239 GLN A CA 1
ATOM 1971 C C . GLN A 1 239 ? -8.721 -1.296 -20.795 1.00 84.44 239 GLN A C 1
ATOM 1973 O O . GLN A 1 239 ? -9.414 -0.732 -21.643 1.00 84.44 239 GLN A O 1
ATOM 1978 N N . ALA A 1 240 ? -9.159 -1.513 -19.553 1.00 81.00 240 ALA A N 1
ATOM 1979 C CA . ALA A 1 240 ? -10.462 -1.065 -19.083 1.00 81.00 240 ALA A CA 1
ATOM 1980 C C . ALA A 1 240 ? -10.537 0.455 -18.828 1.00 81.00 240 ALA A C 1
ATOM 1982 O O . ALA A 1 240 ? -11.630 1.007 -18.920 1.00 81.00 240 ALA A O 1
ATOM 1983 N N . GLN A 1 241 ? -9.407 1.126 -18.563 1.00 74.81 241 GLN A N 1
ATOM 1984 C CA . GLN A 1 241 ? -9.338 2.580 -18.323 1.00 74.81 241 GLN A CA 1
ATOM 1985 C C . GLN A 1 241 ? -9.439 3.405 -19.621 1.00 74.81 241 GLN A C 1
ATOM 1987 O O . GLN A 1 241 ? -9.970 4.509 -19.608 1.00 74.81 241 GLN A O 1
ATOM 1992 N N . LYS A 1 242 ? -9.008 2.840 -20.762 1.00 67.00 242 LYS A N 1
ATOM 1993 C CA . LYS A 1 242 ? -9.126 3.432 -22.115 1.00 67.00 242 LYS A CA 1
ATOM 1994 C C . LYS A 1 242 ? -8.591 4.871 -22.246 1.00 67.00 242 LYS A C 1
ATOM 1996 O O . LYS A 1 242 ? -9.136 5.658 -23.018 1.00 67.00 242 LYS A O 1
ATOM 2001 N N . ASP A 1 243 ? -7.521 5.210 -21.535 1.00 75.12 243 ASP A N 1
ATOM 2002 C CA . ASP A 1 243 ? -6.945 6.557 -21.515 1.00 75.12 243 ASP A CA 1
ATOM 2003 C C . ASP A 1 243 ? -5.430 6.570 -21.804 1.00 75.12 243 ASP A C 1
ATOM 2005 O O . ASP A 1 243 ? -4.785 5.532 -21.975 1.00 75.12 243 ASP A O 1
ATOM 2009 N N . GLN A 1 244 ? -4.852 7.772 -21.898 1.00 77.38 244 GLN A N 1
ATOM 2010 C CA . GLN A 1 244 ? -3.411 7.955 -22.127 1.00 77.38 244 GLN A CA 1
ATOM 2011 C C . GLN A 1 244 ? -2.550 7.471 -20.950 1.00 77.38 244 GLN A C 1
ATOM 2013 O O . GLN A 1 244 ? -1.390 7.107 -21.154 1.00 77.38 244 GLN A O 1
ATOM 2018 N N . PHE A 1 245 ? -3.116 7.405 -19.739 1.00 86.06 245 PHE A N 1
ATOM 2019 C CA . PHE A 1 245 ? -2.434 6.851 -18.572 1.00 86.06 245 PHE A CA 1
ATOM 2020 C C . PHE A 1 245 ? -2.064 5.384 -18.803 1.00 86.06 245 PHE A C 1
ATOM 2022 O O . PHE A 1 245 ? -0.937 4.996 -18.506 1.00 86.06 245 PHE A O 1
ATOM 2029 N N . ALA A 1 246 ? -2.952 4.582 -19.403 1.00 84.50 246 ALA A N 1
ATOM 2030 C CA . ALA A 1 246 ? -2.710 3.158 -19.631 1.00 84.50 246 ALA A CA 1
ATOM 2031 C C . ALA A 1 246 ? -1.401 2.855 -20.388 1.00 8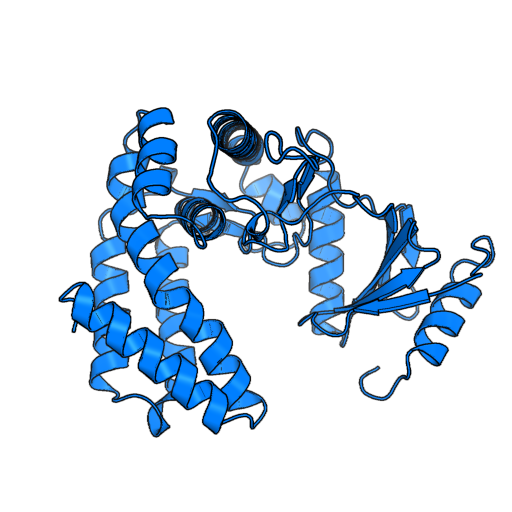4.50 246 ALA A C 1
ATOM 2033 O O . ALA A 1 246 ? -0.689 1.910 -20.043 1.00 84.50 246 ALA A O 1
ATOM 2034 N N . VAL A 1 247 ? -1.063 3.665 -21.398 1.00 83.00 247 VAL A N 1
ATOM 2035 C CA . VAL A 1 247 ? 0.154 3.479 -22.207 1.00 83.00 247 VAL A CA 1
ATOM 2036 C C . VAL A 1 247 ? 1.408 3.778 -21.386 1.00 83.00 247 VAL A C 1
ATOM 2038 O O . VAL A 1 247 ? 2.339 2.972 -21.366 1.00 83.00 247 VAL A O 1
ATOM 2041 N N . ARG A 1 248 ? 1.415 4.904 -20.667 1.00 90.69 248 ARG A N 1
ATOM 2042 C CA . ARG A 1 248 ? 2.562 5.338 -19.856 1.00 90.69 248 ARG A CA 1
ATOM 2043 C C . ARG A 1 248 ? 2.767 4.473 -18.615 1.00 90.69 248 ARG A C 1
ATOM 2045 O O . ARG A 1 248 ? 3.888 4.094 -18.278 1.00 90.69 248 ARG A O 1
ATOM 2052 N N . ALA A 1 249 ? 1.673 4.099 -17.956 1.00 94.25 249 ALA A N 1
ATOM 2053 C CA . ALA A 1 249 ? 1.694 3.333 -16.718 1.00 94.25 249 ALA A CA 1
ATOM 2054 C C . ALA A 1 249 ? 2.303 1.939 -16.895 1.00 94.25 249 ALA A C 1
ATOM 2056 O O . ALA A 1 249 ? 2.916 1.429 -15.959 1.00 94.25 249 ALA A O 1
ATOM 2057 N N . MET A 1 250 ? 2.173 1.310 -18.071 1.00 92.69 250 MET A N 1
ATOM 2058 C CA . MET A 1 250 ? 2.617 -0.075 -18.256 1.00 92.69 250 MET A CA 1
ATOM 2059 C C . MET A 1 250 ? 4.125 -0.247 -18.036 1.00 92.69 250 MET A C 1
ATOM 2061 O O . MET A 1 250 ? 4.534 -1.186 -17.353 1.00 92.69 250 MET A O 1
ATOM 2065 N N . LYS A 1 251 ? 4.957 0.672 -18.550 1.00 92.75 251 LYS A N 1
ATOM 2066 C CA . LYS A 1 251 ? 6.418 0.626 -18.349 1.00 92.75 251 LYS A CA 1
ATOM 2067 C C . LYS A 1 251 ? 6.763 0.657 -16.854 1.00 92.75 251 LYS A C 1
ATOM 2069 O O . LYS A 1 251 ? 7.574 -0.139 -16.380 1.00 92.75 251 LYS A O 1
ATOM 2074 N N . ARG A 1 252 ? 6.074 1.519 -16.100 1.00 96.12 252 ARG A N 1
ATOM 2075 C CA . ARG A 1 252 ? 6.267 1.695 -14.654 1.00 96.12 252 ARG A CA 1
ATOM 2076 C C . ARG A 1 252 ? 5.698 0.548 -13.832 1.00 96.12 252 ARG A C 1
ATOM 2078 O O . ARG A 1 252 ? 6.340 0.123 -12.884 1.00 96.12 252 ARG A O 1
ATOM 2085 N N . ILE A 1 253 ? 4.565 -0.031 -14.229 1.00 95.94 253 ILE A N 1
ATOM 2086 C CA . ILE A 1 253 ? 4.020 -1.244 -13.603 1.00 95.94 253 ILE A CA 1
ATOM 2087 C C . ILE A 1 253 ? 5.024 -2.389 -13.698 1.00 95.94 253 ILE A C 1
ATOM 2089 O O . ILE A 1 253 ? 5.292 -3.057 -12.700 1.00 95.94 253 ILE A O 1
ATOM 2093 N N . ILE A 1 254 ? 5.599 -2.611 -14.884 1.00 93.81 254 ILE A N 1
ATOM 2094 C CA . ILE A 1 254 ? 6.624 -3.643 -15.067 1.00 93.81 254 ILE A CA 1
ATOM 2095 C C . ILE A 1 254 ? 7.834 -3.317 -14.188 1.00 93.81 254 ILE A C 1
ATOM 2097 O O . ILE A 1 254 ? 8.341 -4.206 -13.510 1.00 93.81 254 ILE A O 1
ATOM 2101 N N . PHE A 1 255 ? 8.278 -2.060 -14.150 1.00 94.88 255 PHE A N 1
ATOM 2102 C CA . PHE A 1 255 ? 9.388 -1.652 -13.292 1.00 94.88 255 PHE A CA 1
ATOM 2103 C C . PHE A 1 255 ? 9.113 -1.950 -11.814 1.00 94.88 255 PHE A C 1
ATOM 2105 O O . PHE A 1 255 ? 9.854 -2.728 -11.217 1.00 94.88 255 PHE A O 1
ATOM 2112 N N . TYR A 1 256 ? 8.011 -1.438 -11.256 1.00 95.50 256 TYR A N 1
ATOM 2113 C CA . TYR A 1 256 ? 7.645 -1.624 -9.851 1.00 95.50 256 TYR A CA 1
ATOM 2114 C C . TYR A 1 256 ? 7.585 -3.096 -9.455 1.00 95.50 256 TYR A C 1
ATOM 2116 O O . TYR A 1 256 ? 8.195 -3.489 -8.460 1.00 95.50 256 TYR A O 1
ATOM 2124 N N . ARG A 1 257 ? 6.951 -3.940 -10.280 1.00 92.75 257 ARG A N 1
ATOM 2125 C CA . ARG A 1 257 ? 6.889 -5.389 -10.038 1.00 92.75 257 ARG A CA 1
ATOM 2126 C C . ARG A 1 257 ? 8.269 -6.046 -9.980 1.00 92.75 257 ARG A C 1
ATOM 2128 O O . ARG A 1 257 ? 8.464 -6.979 -9.209 1.00 92.75 257 ARG A O 1
ATOM 2135 N N . ASN A 1 258 ? 9.218 -5.576 -10.784 1.00 91.12 258 ASN A N 1
ATOM 2136 C CA . ASN A 1 258 ? 10.571 -6.130 -10.840 1.00 91.12 258 ASN A CA 1
ATOM 2137 C C . ASN A 1 258 ? 11.536 -5.476 -9.839 1.00 91.12 258 ASN A C 1
ATOM 2139 O O . ASN A 1 258 ? 12.669 -5.940 -9.700 1.00 91.12 258 ASN A O 1
ATOM 2143 N N . THR A 1 259 ? 11.111 -4.421 -9.138 1.00 90.25 259 THR A N 1
ATOM 2144 C CA . THR A 1 259 ? 11.895 -3.776 -8.076 1.00 90.25 259 THR A CA 1
ATOM 2145 C C . THR A 1 259 ? 11.349 -3.983 -6.670 1.00 90.25 259 THR A C 1
ATOM 2147 O O . THR A 1 259 ? 12.017 -3.620 -5.708 1.00 90.25 259 THR A O 1
ATOM 2150 N N . ASP A 1 260 ? 10.167 -4.573 -6.526 1.00 85.94 260 ASP A N 1
ATOM 2151 C CA . ASP A 1 260 ? 9.516 -4.792 -5.233 1.00 85.94 260 ASP A CA 1
ATOM 2152 C C . ASP A 1 260 ? 10.429 -5.488 -4.204 1.00 85.94 260 ASP A C 1
ATOM 2154 O O . ASP A 1 260 ? 10.617 -5.011 -3.083 1.00 85.94 260 ASP A O 1
ATOM 2158 N N . GLY A 1 261 ? 11.120 -6.551 -4.635 1.00 88.88 261 GLY A N 1
ATOM 2159 C CA . GLY A 1 261 ? 12.021 -7.327 -3.780 1.00 88.88 261 GLY A CA 1
ATOM 2160 C C . GLY A 1 261 ? 13.181 -6.521 -3.183 1.00 88.88 261 GLY A C 1
ATOM 2161 O O . GLY A 1 261 ? 13.749 -6.933 -2.172 1.00 88.88 261 GLY A O 1
ATOM 2162 N N . PHE A 1 262 ? 13.531 -5.357 -3.749 1.00 90.81 262 PHE A N 1
ATOM 2163 C CA . PHE A 1 262 ? 14.585 -4.512 -3.182 1.00 90.81 262 PHE A CA 1
ATOM 2164 C C . PHE A 1 262 ? 14.232 -3.993 -1.794 1.00 90.81 262 PHE A C 1
ATOM 2166 O O . PHE A 1 262 ? 15.134 -3.848 -0.972 1.00 90.81 262 PHE A O 1
ATOM 2173 N N . TYR A 1 263 ? 12.955 -3.716 -1.518 1.00 87.50 263 TYR A N 1
ATOM 2174 C CA . TYR A 1 263 ? 12.546 -3.259 -0.193 1.00 87.50 263 TYR A CA 1
ATOM 2175 C C . TYR A 1 263 ? 12.821 -4.337 0.863 1.00 87.50 263 TYR A C 1
ATOM 2177 O O . TYR A 1 263 ? 13.472 -4.063 1.875 1.00 87.50 263 TYR A O 1
ATOM 2185 N N . LEU A 1 264 ? 12.409 -5.578 0.584 1.00 88.56 264 LEU A N 1
ATOM 2186 C CA . LEU A 1 264 ? 12.664 -6.716 1.463 1.00 88.56 264 LEU A CA 1
ATOM 2187 C C . LEU A 1 264 ? 14.169 -6.980 1.606 1.00 88.56 264 LEU A C 1
ATOM 2189 O O . LEU A 1 264 ? 14.659 -7.110 2.726 1.00 88.56 264 LEU A O 1
ATOM 2193 N N . ALA A 1 265 ? 14.923 -6.985 0.503 1.00 92.62 265 ALA A N 1
ATOM 2194 C CA . ALA A 1 265 ? 16.373 -7.167 0.535 1.00 92.62 265 ALA A CA 1
ATOM 2195 C C . ALA A 1 265 ? 17.077 -6.084 1.373 1.00 92.62 265 ALA A C 1
ATOM 2197 O O . ALA A 1 265 ? 17.911 -6.405 2.221 1.00 92.62 265 ALA A O 1
ATOM 2198 N N . HIS A 1 266 ? 16.720 -4.809 1.171 1.00 90.31 266 HIS A N 1
ATOM 2199 C CA . HIS A 1 266 ? 17.237 -3.666 1.931 1.00 90.31 266 HIS A CA 1
ATOM 2200 C C . HIS A 1 266 ? 17.016 -3.844 3.432 1.00 90.31 266 HIS A C 1
ATOM 2202 O O . HIS A 1 266 ? 17.930 -3.631 4.231 1.00 90.31 266 HIS A O 1
ATOM 2208 N N . TYR A 1 267 ? 15.807 -4.246 3.814 1.00 86.06 267 TYR A N 1
ATOM 2209 C CA . TYR A 1 267 ? 15.477 -4.480 5.209 1.00 86.06 267 TYR A CA 1
ATOM 2210 C C . TYR A 1 267 ? 16.246 -5.648 5.806 1.00 86.06 267 TYR A C 1
ATOM 2212 O O . TYR A 1 267 ? 16.901 -5.472 6.828 1.00 86.06 267 TYR A O 1
ATOM 2220 N N . LEU A 1 268 ? 16.207 -6.812 5.151 1.00 90.44 268 LEU A N 1
ATOM 2221 C CA . LEU A 1 268 ? 16.908 -8.010 5.606 1.00 90.44 268 LEU A CA 1
ATOM 2222 C C . LEU A 1 268 ? 18.397 -7.719 5.823 1.00 90.44 268 LEU A C 1
ATOM 2224 O O . LEU A 1 268 ? 18.969 -8.145 6.825 1.00 90.44 268 LEU A O 1
ATOM 2228 N N . ALA A 1 269 ? 19.016 -6.940 4.931 1.00 89.50 269 ALA A N 1
ATOM 2229 C CA . ALA A 1 269 ? 20.396 -6.499 5.089 1.00 89.50 269 ALA A CA 1
ATOM 2230 C C . ALA A 1 269 ? 20.583 -5.620 6.340 1.00 89.50 269 ALA A C 1
ATOM 2232 O O . ALA A 1 269 ? 21.480 -5.879 7.143 1.00 89.50 269 ALA A O 1
ATOM 2233 N N . LYS A 1 270 ? 19.711 -4.626 6.554 1.00 86.62 270 LYS A N 1
ATOM 2234 C CA . LYS A 1 270 ? 19.771 -3.726 7.719 1.00 86.62 270 LYS A CA 1
ATOM 2235 C C . LYS A 1 270 ? 19.504 -4.411 9.055 1.00 86.62 270 LYS A C 1
ATOM 2237 O O . LYS A 1 270 ? 20.049 -3.978 10.064 1.00 86.62 270 LYS A O 1
ATOM 2242 N N . THR A 1 271 ? 18.701 -5.470 9.078 1.00 84.69 271 THR A N 1
ATOM 2243 C CA . THR A 1 271 ? 18.402 -6.235 10.297 1.00 84.69 271 THR A CA 1
AT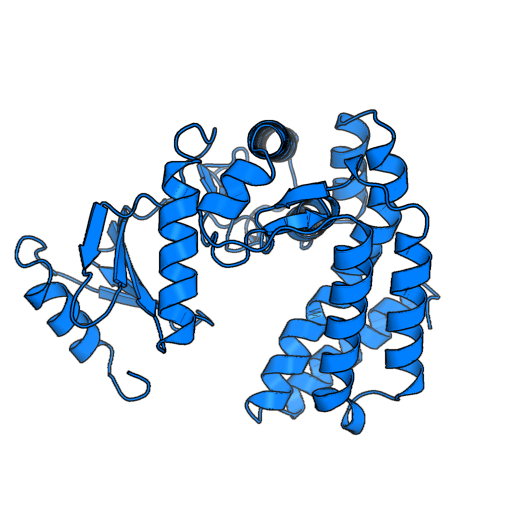OM 2244 C C . THR A 1 271 ? 19.362 -7.407 10.517 1.00 84.69 271 THR A C 1
ATOM 2246 O O . THR A 1 271 ? 19.046 -8.327 11.265 1.00 84.69 271 THR A O 1
ATOM 2249 N N . GLY A 1 272 ? 20.509 -7.437 9.828 1.00 86.50 272 GLY A N 1
ATOM 2250 C CA . GLY A 1 272 ? 21.534 -8.473 9.999 1.00 86.50 272 GLY A CA 1
ATOM 2251 C C . GLY A 1 272 ? 21.206 -9.835 9.369 1.00 86.50 272 GLY A C 1
ATOM 2252 O O . GLY A 1 272 ? 21.986 -10.778 9.498 1.00 86.50 272 GLY A O 1
ATOM 2253 N N . ARG A 1 273 ? 20.101 -9.963 8.625 1.00 89.25 273 ARG A N 1
ATOM 2254 C CA . ARG A 1 273 ? 19.666 -11.195 7.933 1.00 89.25 273 ARG A CA 1
ATOM 2255 C C . ARG A 1 273 ? 20.308 -11.316 6.547 1.00 89.25 273 ARG A C 1
ATOM 2257 O O . ARG A 1 273 ? 19.638 -11.517 5.533 1.00 89.25 273 ARG A O 1
ATOM 2264 N N . ARG A 1 274 ? 21.639 -11.204 6.495 1.00 90.62 274 ARG A N 1
ATOM 2265 C CA . ARG A 1 274 ? 22.409 -11.074 5.242 1.00 90.62 274 ARG A CA 1
ATOM 2266 C C . ARG A 1 274 ? 22.160 -12.202 4.234 1.00 90.62 274 ARG A C 1
ATOM 2268 O O . ARG A 1 274 ? 21.947 -11.924 3.062 1.00 90.62 274 ARG A O 1
ATOM 2275 N N . LYS A 1 275 ? 22.144 -13.464 4.675 1.00 92.31 275 LYS A N 1
ATOM 2276 C CA . LYS A 1 275 ? 21.942 -14.625 3.780 1.00 92.31 275 LYS A CA 1
ATOM 2277 C C . LYS A 1 275 ? 20.599 -14.584 3.047 1.00 92.31 275 LYS A C 1
ATOM 2279 O O . LYS A 1 275 ? 20.504 -15.006 1.897 1.00 92.31 275 LYS A O 1
ATOM 2284 N N . GLU A 1 276 ? 19.565 -14.085 3.715 1.00 92.81 276 GLU A N 1
ATOM 2285 C CA . GLU A 1 276 ? 18.233 -13.948 3.131 1.00 92.81 276 GLU A CA 1
ATOM 2286 C C . GLU A 1 276 ? 18.192 -12.762 2.170 1.00 92.81 276 GLU A C 1
ATOM 2288 O O . GLU A 1 276 ? 17.689 -12.898 1.059 1.00 92.81 276 GLU A O 1
ATOM 2293 N N . ALA A 1 277 ? 18.832 -11.644 2.535 1.00 92.81 277 ALA A N 1
ATOM 2294 C CA . ALA A 1 277 ? 19.018 -10.519 1.623 1.00 92.81 277 ALA A CA 1
ATOM 2295 C C . ALA A 1 277 ? 19.740 -10.947 0.331 1.00 92.81 277 ALA A C 1
ATOM 2297 O O . ALA A 1 277 ? 19.309 -10.582 -0.758 1.00 92.81 277 ALA A O 1
ATOM 2298 N N . GLU A 1 278 ? 20.789 -11.771 0.418 1.00 93.56 278 GLU A N 1
ATOM 2299 C CA . GLU A 1 278 ? 21.493 -12.321 -0.751 1.00 93.56 278 GLU A CA 1
ATOM 2300 C C . GLU A 1 278 ? 20.590 -13.179 -1.646 1.00 93.56 278 GLU A C 1
ATOM 2302 O O . GLU A 1 278 ? 20.710 -13.133 -2.872 1.00 93.56 278 GLU A O 1
ATOM 2307 N N . MET A 1 279 ? 19.687 -13.965 -1.056 1.00 92.81 279 MET A N 1
ATOM 2308 C CA . MET A 1 279 ? 18.723 -14.769 -1.808 1.00 92.81 279 MET A CA 1
ATOM 2309 C C . MET A 1 279 ? 17.738 -13.882 -2.573 1.00 92.81 279 MET A C 1
ATOM 2311 O O . MET A 1 279 ? 17.566 -14.079 -3.777 1.00 92.81 279 MET A O 1
ATOM 2315 N N . GLU A 1 280 ? 17.181 -12.864 -1.915 1.00 92.69 280 GLU A N 1
ATOM 2316 C CA . GLU A 1 280 ? 16.318 -11.878 -2.571 1.00 92.69 280 GLU A CA 1
ATOM 2317 C C . GLU A 1 280 ? 17.058 -11.140 -3.690 1.00 92.69 280 GLU A C 1
ATOM 2319 O O . GLU A 1 280 ? 16.553 -11.013 -4.805 1.00 92.69 280 GLU A O 1
ATOM 2324 N N . CYS A 1 281 ? 18.311 -10.746 -3.453 1.00 92.50 281 CYS A N 1
ATOM 2325 C CA . CYS A 1 281 ? 19.123 -10.080 -4.464 1.00 92.50 281 CYS A CA 1
ATOM 2326 C C . CYS A 1 281 ? 19.356 -10.952 -5.707 1.00 92.50 281 CYS A C 1
ATOM 2328 O O . CYS A 1 281 ? 19.261 -10.461 -6.834 1.00 92.50 281 CYS A O 1
ATOM 2330 N N . ARG A 1 282 ? 19.621 -12.255 -5.531 1.00 91.38 282 ARG A N 1
ATOM 2331 C CA . ARG A 1 282 ? 19.765 -13.196 -6.656 1.00 91.38 282 ARG A CA 1
ATOM 2332 C C . ARG A 1 282 ? 18.473 -13.327 -7.461 1.00 91.38 282 ARG A C 1
ATOM 2334 O O . ARG A 1 282 ? 18.538 -13.355 -8.692 1.00 91.38 282 ARG A O 1
ATOM 2341 N N . ASN A 1 283 ? 17.322 -13.368 -6.788 1.00 90.50 283 ASN A N 1
ATOM 2342 C CA . ASN A 1 283 ? 16.016 -13.427 -7.444 1.00 90.50 283 ASN A CA 1
ATOM 2343 C C . ASN A 1 283 ? 15.773 -12.178 -8.298 1.00 90.50 283 ASN A C 1
ATOM 2345 O O . ASN A 1 283 ? 15.425 -12.299 -9.473 1.00 90.50 283 ASN A O 1
ATOM 2349 N N . ILE A 1 284 ? 16.051 -10.992 -7.750 1.00 91.44 284 ILE A N 1
ATOM 2350 C CA . ILE A 1 284 ? 15.941 -9.715 -8.467 1.00 91.44 284 ILE A CA 1
ATOM 2351 C C . ILE A 1 284 ? 16.814 -9.729 -9.730 1.00 91.44 284 ILE A C 1
ATOM 2353 O O . ILE A 1 284 ? 16.312 -9.498 -10.828 1.00 91.44 284 ILE A O 1
ATOM 2357 N N . VAL A 1 285 ? 18.102 -10.072 -9.615 1.00 89.94 285 VAL A N 1
ATOM 2358 C CA . VAL A 1 285 ? 19.016 -10.112 -10.773 1.00 89.94 285 VAL A CA 1
ATOM 2359 C C . VAL A 1 285 ? 18.548 -11.119 -11.831 1.00 89.94 285 VAL A C 1
ATOM 2361 O O . VAL A 1 285 ? 18.623 -10.838 -13.027 1.00 89.94 285 VAL A O 1
ATOM 2364 N N . SER A 1 286 ? 18.057 -12.291 -11.416 1.00 89.00 286 SER A N 1
ATOM 2365 C CA . SER A 1 286 ? 17.536 -13.314 -12.334 1.00 89.00 286 SER A CA 1
ATOM 2366 C C . SER A 1 286 ? 16.336 -12.806 -13.137 1.00 89.00 286 SER A C 1
ATOM 2368 O O . SER A 1 286 ? 16.282 -12.979 -14.358 1.00 89.00 286 SER A O 1
ATOM 2370 N N . ILE A 1 287 ? 15.406 -12.125 -12.466 1.00 86.94 287 ILE A N 1
ATOM 2371 C CA . ILE A 1 287 ? 14.233 -11.517 -13.089 1.00 86.94 287 ILE A CA 1
ATOM 2372 C C . ILE A 1 287 ? 14.658 -10.446 -14.100 1.00 86.94 287 ILE A C 1
ATOM 2374 O O . ILE A 1 287 ? 14.207 -10.474 -15.243 1.00 86.94 287 ILE A O 1
ATOM 2378 N N . TRP A 1 288 ? 15.574 -9.552 -13.726 1.00 90.00 288 TRP A N 1
ATOM 2379 C CA . TRP A 1 288 ? 16.052 -8.479 -14.605 1.00 90.00 288 TRP A CA 1
ATOM 2380 C C . TRP A 1 288 ? 16.726 -9.003 -15.880 1.00 90.00 288 TRP A C 1
ATOM 2382 O O . TRP A 1 288 ? 16.428 -8.517 -16.974 1.00 90.00 288 TRP A O 1
ATOM 2392 N N . LYS A 1 289 ? 17.539 -10.063 -15.769 1.00 86.44 289 LYS A N 1
ATOM 2393 C CA . LYS A 1 289 ? 18.135 -10.748 -16.930 1.00 86.44 289 LYS A CA 1
ATOM 2394 C C . LYS A 1 289 ? 17.082 -11.331 -17.870 1.00 86.44 289 LYS A C 1
ATOM 2396 O O . LYS A 1 289 ? 17.219 -11.243 -19.086 1.00 86.44 289 LYS A O 1
ATOM 2401 N N . LYS A 1 290 ? 16.001 -11.904 -17.328 1.00 84.94 290 LYS A N 1
ATOM 2402 C CA . LYS A 1 290 ? 14.898 -12.464 -18.129 1.00 84.94 290 LYS A CA 1
ATOM 2403 C C . LYS A 1 290 ? 14.185 -11.401 -18.973 1.00 84.94 290 LYS A C 1
ATOM 2405 O O . LYS A 1 290 ? 13.706 -11.722 -20.056 1.00 84.94 290 LYS A O 1
ATOM 2410 N N . TYR A 1 291 ? 14.120 -10.160 -18.491 1.00 78.50 291 TYR A N 1
ATOM 2411 C CA . TYR A 1 291 ? 13.553 -9.029 -19.234 1.00 78.50 291 TYR A CA 1
ATOM 2412 C C . TYR A 1 291 ? 14.563 -8.328 -20.158 1.00 78.50 291 TYR A C 1
ATOM 2414 O O . TYR A 1 291 ? 14.178 -7.398 -20.864 1.00 78.50 291 TYR A O 1
ATOM 2422 N N . GLY A 1 292 ? 15.832 -8.755 -20.176 1.00 79.56 292 GLY A N 1
ATOM 2423 C CA . GLY A 1 292 ? 16.889 -8.113 -20.963 1.00 79.56 292 GLY A CA 1
ATOM 2424 C C . GLY A 1 292 ? 17.243 -6.706 -20.476 1.00 79.56 292 GLY A C 1
ATOM 2425 O O . GLY A 1 292 ? 17.707 -5.888 -21.262 1.00 79.56 292 GLY A O 1
ATOM 2426 N N . TRP A 1 293 ? 16.976 -6.399 -19.203 1.00 80.44 293 TRP A N 1
ATOM 2427 C CA . TRP A 1 293 ? 17.280 -5.094 -18.600 1.00 80.44 293 TRP A CA 1
ATOM 2428 C C . TRP A 1 293 ? 18.693 -5.019 -18.010 1.00 80.44 293 TRP A C 1
ATOM 2430 O O . TRP A 1 293 ? 19.134 -3.938 -17.627 1.00 80.44 293 TRP A O 1
ATOM 2440 N N . TYR A 1 294 ? 19.379 -6.160 -17.907 1.00 66.25 294 TYR A N 1
ATOM 2441 C CA . TYR A 1 294 ? 20.748 -6.292 -17.418 1.00 66.25 294 TYR A CA 1
ATOM 2442 C C . TYR A 1 294 ? 21.423 -7.545 -17.979 1.00 66.25 294 TYR A C 1
ATOM 2444 O O . TYR A 1 294 ? 20.723 -8.580 -18.089 1.00 66.25 294 TYR A O 1
#

Sequence (294 aa):
MEDMLDKDFIKLIENSFPEIRINKFSSLDYGWNNHVIVVNDEIVFRIPRNKGNESILKNEVNLLKILQKCPFSIPDYIYLNTNPIFFGGYRMIHGDYLNNARKLGKGLISDFLSLRTFLDTIGSDDVRRTGLPVYNYKKWVEGQGERIEKYKLSLNEIMPEKFLSAVKEKWYEVSEDMEQLDMGLIHGDLYRKNVIISENHRKIRGIIDWSDSAYGDRALDFAAFGYDFPLKENLHMLQAQKDQFAVRAMKRIIFYRNTDGFYLAHYLAKTGRRKEAEMECRNIVSIWKKYGWY

InterPro domains:
  IPR002575 Aminoglycoside phosphotransferase [PF01636] (30-245)
  IPR011009 Protein kinase-like domain superfamily [SSF56112] (10-229)
  IPR051678 Aminoglycoside Phosphotransferase Enzymes [PTHR21310] (12-242)

Mean predicted aligned error: 4.59 Å

Radius of gyration: 19.72 Å; Cα contacts (8 Å, |Δi|>4): 446; chains: 1; bounding box: 46×38×53 Å

Organism: NCBI:txid1673428